Protein AF-A0A963G6D3-F1 (afdb_monomer_lite)

Structure (mmCIF, N/CA/C/O backbone):
data_AF-A0A963G6D3-F1
#
_entry.id   AF-A0A963G6D3-F1
#
loop_
_atom_site.group_PDB
_atom_site.id
_atom_site.type_symbol
_atom_site.label_atom_id
_atom_site.label_alt_id
_atom_site.label_comp_id
_atom_site.label_asym_id
_atom_site.label_entity_id
_atom_site.label_seq_id
_atom_site.pdbx_PDB_ins_code
_atom_site.Cartn_x
_atom_site.Cartn_y
_atom_site.Cartn_z
_atom_site.occupancy
_atom_site.B_iso_or_equiv
_atom_site.auth_seq_id
_atom_site.auth_comp_id
_atom_site.auth_asym_id
_atom_site.auth_atom_id
_atom_site.pdbx_PDB_model_num
ATOM 1 N N . MET A 1 1 ? 55.670 -31.706 42.161 1.00 40.44 1 MET A N 1
ATOM 2 C CA . MET A 1 1 ? 54.826 -30.494 42.068 1.00 40.44 1 MET A CA 1
ATOM 3 C C . MET A 1 1 ? 54.095 -30.536 40.731 1.00 40.44 1 MET A C 1
ATOM 5 O O . MET A 1 1 ? 54.670 -30.163 39.720 1.00 40.44 1 MET A O 1
ATOM 9 N N . ILE A 1 2 ? 52.885 -31.098 40.706 1.00 39.12 2 ILE A N 1
ATOM 10 C CA . ILE A 1 2 ? 52.063 -31.234 39.493 1.00 39.12 2 ILE A CA 1
ATOM 11 C C . ILE A 1 2 ? 51.163 -29.994 39.426 1.00 39.12 2 ILE A C 1
ATOM 13 O O . ILE A 1 2 ? 50.371 -29.766 40.335 1.00 39.12 2 ILE A O 1
ATOM 17 N N . LYS A 1 3 ? 51.352 -29.154 38.402 1.00 42.28 3 LYS A N 1
ATOM 18 C CA . LYS A 1 3 ? 50.518 -27.973 38.136 1.00 42.28 3 LYS A CA 1
ATOM 19 C C . LYS A 1 3 ? 49.231 -28.430 37.447 1.00 42.28 3 LYS A C 1
ATOM 21 O O . LYS A 1 3 ? 49.268 -28.864 36.301 1.00 42.28 3 LYS A O 1
ATOM 26 N N . THR A 1 4 ? 48.113 -28.334 38.156 1.00 44.34 4 THR A N 1
ATOM 27 C CA . THR A 1 4 ? 46.766 -28.589 37.637 1.00 44.34 4 THR A CA 1
ATOM 28 C C . THR A 1 4 ? 46.384 -27.484 36.650 1.00 44.34 4 THR A C 1
ATOM 30 O O . THR A 1 4 ? 46.230 -26.328 37.035 1.00 44.34 4 THR A O 1
ATOM 33 N N . LEU A 1 5 ? 46.268 -27.836 35.369 1.00 50.31 5 LEU A N 1
ATOM 34 C CA . LEU A 1 5 ? 45.779 -26.964 34.303 1.00 50.31 5 LEU A CA 1
ATOM 35 C C . LEU A 1 5 ? 44.240 -27.021 34.310 1.00 50.31 5 LEU A C 1
ATOM 37 O O . LEU A 1 5 ? 43.662 -28.049 33.962 1.00 50.31 5 LEU A O 1
ATOM 41 N N . LEU A 1 6 ? 43.574 -25.947 34.749 1.00 47.91 6 LEU A N 1
ATOM 42 C CA . LEU A 1 6 ? 42.118 -25.812 34.643 1.00 47.91 6 LEU A CA 1
ATOM 43 C C . LEU A 1 6 ? 41.753 -25.504 33.183 1.00 47.91 6 LEU A C 1
ATOM 45 O O . LEU A 1 6 ? 41.975 -24.396 32.698 1.00 47.91 6 LEU A O 1
ATOM 49 N N . LEU A 1 7 ? 41.205 -26.496 32.482 1.00 45.34 7 LEU A N 1
ATOM 50 C CA . LEU A 1 7 ? 40.628 -26.340 31.151 1.00 45.34 7 LEU A CA 1
ATOM 51 C C . LEU A 1 7 ? 39.209 -25.762 31.306 1.00 45.34 7 LEU A C 1
ATOM 53 O O . LEU A 1 7 ? 38.284 -26.473 31.696 1.00 45.34 7 LEU A O 1
ATOM 57 N N . ILE A 1 8 ? 39.037 -24.465 31.045 1.00 54.75 8 ILE A N 1
ATOM 58 C CA . ILE A 1 8 ? 37.714 -23.827 30.983 1.00 54.75 8 ILE A CA 1
ATOM 59 C C . ILE A 1 8 ? 37.073 -24.239 29.654 1.00 54.75 8 ILE A C 1
ATOM 61 O O . ILE A 1 8 ? 37.426 -23.733 28.591 1.00 54.75 8 ILE A O 1
ATOM 65 N N . VAL A 1 9 ? 36.147 -25.194 29.719 1.00 55.78 9 VAL A N 1
ATOM 66 C CA . VAL A 1 9 ? 35.286 -25.577 28.596 1.00 55.78 9 VAL A CA 1
ATOM 67 C C . VAL A 1 9 ? 34.237 -24.477 28.423 1.00 55.78 9 VAL A C 1
ATOM 69 O O . VAL A 1 9 ? 33.295 -24.382 29.208 1.00 55.78 9 VAL A O 1
ATOM 72 N N . PHE A 1 10 ? 34.408 -23.622 27.413 1.00 53.59 10 PHE A N 1
ATOM 73 C CA . PHE A 1 10 ? 33.351 -22.724 26.947 1.00 53.59 10 PHE A CA 1
ATOM 74 C C . PHE A 1 10 ? 32.242 -23.579 26.324 1.00 53.59 10 PHE A C 1
ATOM 76 O O . PHE A 1 10 ? 32.385 -24.097 25.218 1.00 53.59 10 PHE A O 1
ATOM 83 N N . LEU A 1 11 ? 31.151 -23.765 27.065 1.00 51.56 11 LEU A N 1
ATOM 84 C CA . LEU A 1 11 ? 29.940 -24.419 26.587 1.00 51.56 11 LEU A CA 1
ATOM 85 C C . LEU A 1 11 ? 29.266 -23.479 25.573 1.00 51.56 11 LEU A C 1
ATOM 87 O O . LEU A 1 11 ? 28.550 -22.553 25.951 1.00 51.56 11 LEU A O 1
ATOM 91 N N . THR A 1 12 ? 29.536 -23.668 24.282 1.00 51.94 12 THR A N 1
ATOM 92 C CA . THR A 1 12 ? 28.833 -22.963 23.207 1.00 51.94 12 THR A CA 1
ATOM 93 C C . THR A 1 12 ? 27.401 -23.484 23.147 1.00 51.94 12 THR A C 1
ATOM 95 O O . THR A 1 12 ? 27.129 -24.523 22.550 1.00 51.94 12 THR A O 1
ATOM 98 N N . LEU A 1 13 ? 26.475 -22.782 23.807 1.00 48.16 13 LEU A N 1
ATOM 99 C CA . LEU A 1 13 ? 25.044 -23.025 23.641 1.00 48.16 13 LEU A CA 1
ATOM 100 C C . LEU A 1 13 ? 24.697 -22.808 22.158 1.00 48.16 13 LEU A C 1
ATOM 102 O O . LEU A 1 13 ? 24.919 -21.703 21.651 1.00 48.16 13 LEU A O 1
ATOM 106 N N . PRO A 1 14 ? 24.189 -23.828 21.444 1.00 47.09 14 PRO A N 1
ATOM 107 C CA . PRO A 1 14 ? 23.765 -23.654 20.066 1.00 47.09 14 PRO A CA 1
ATOM 108 C C . PRO A 1 14 ? 22.634 -22.625 20.049 1.00 47.09 14 PRO A C 1
ATOM 110 O O . PRO A 1 14 ? 21.581 -22.843 20.645 1.00 47.09 14 PRO A O 1
ATOM 113 N N . HIS A 1 15 ? 22.859 -21.485 19.393 1.00 46.53 15 HIS A N 1
ATOM 114 C CA . HIS A 1 15 ? 21.773 -20.581 19.037 1.00 46.53 15 HIS A CA 1
ATOM 115 C C . HIS A 1 15 ? 20.892 -21.320 18.035 1.00 46.53 15 HIS A C 1
ATOM 117 O O . HIS A 1 15 ? 21.207 -21.411 16.850 1.00 46.53 15 HIS A O 1
ATOM 123 N N . THR A 1 16 ? 19.804 -21.906 18.523 1.00 48.94 16 THR A N 1
ATOM 124 C CA . THR A 1 16 ? 18.723 -22.385 17.674 1.00 48.94 16 THR A CA 1
ATOM 125 C C . THR A 1 16 ? 18.099 -21.163 17.011 1.00 48.94 16 THR A C 1
ATOM 127 O O . THR A 1 16 ? 17.250 -20.504 17.607 1.00 48.94 16 THR A O 1
ATOM 130 N N . SER A 1 17 ? 18.548 -20.828 15.799 1.00 54.16 17 SER A N 1
ATOM 131 C CA . SER A 1 17 ? 17.769 -19.975 14.903 1.00 54.16 17 SER A CA 1
ATOM 132 C C . SER A 1 17 ? 16.434 -20.688 14.702 1.00 54.16 17 SER A C 1
ATOM 134 O O . SER A 1 17 ? 16.394 -21.807 14.182 1.00 54.16 17 SER A O 1
ATOM 136 N N . MET A 1 18 ? 15.358 -20.118 15.249 1.00 68.56 18 MET A N 1
ATOM 137 C CA . MET A 1 18 ? 14.027 -20.661 15.019 1.00 68.56 18 MET A CA 1
ATOM 138 C C . MET A 1 18 ? 13.676 -20.385 13.558 1.00 68.56 18 MET A C 1
ATOM 140 O O . MET A 1 18 ? 13.806 -19.259 13.087 1.00 68.56 18 MET A O 1
ATOM 144 N N . ALA A 1 19 ? 13.280 -21.428 12.830 1.00 83.12 19 ALA A N 1
ATOM 145 C CA . ALA A 1 19 ? 12.793 -21.270 11.466 1.00 83.12 19 ALA A CA 1
ATOM 146 C C . ALA A 1 19 ? 11.568 -20.340 11.448 1.00 83.12 19 ALA A C 1
ATOM 148 O O . ALA A 1 19 ? 10.771 -20.369 12.387 1.00 83.12 19 ALA A O 1
ATOM 149 N N . ALA A 1 20 ? 11.425 -19.548 10.383 1.00 88.50 20 ALA A N 1
ATOM 150 C CA . ALA A 1 20 ? 10.313 -18.617 10.231 1.00 88.50 20 ALA A CA 1
ATOM 151 C C . ALA A 1 20 ? 8.951 -19.340 10.256 1.00 88.50 20 ALA A C 1
ATOM 153 O O . ALA A 1 20 ? 8.747 -20.341 9.558 1.00 88.50 20 ALA A O 1
ATOM 154 N N . ASP A 1 21 ? 8.011 -18.820 11.042 1.00 93.00 21 ASP A N 1
ATOM 155 C CA . ASP A 1 21 ? 6.629 -19.287 11.132 1.00 93.00 21 ASP A CA 1
ATOM 156 C C . ASP A 1 21 ? 5.752 -18.501 10.151 1.00 93.00 21 ASP A C 1
ATOM 158 O O . ASP A 1 21 ? 5.274 -17.401 10.431 1.00 93.00 21 ASP A O 1
ATOM 162 N N . LEU A 1 22 ? 5.503 -19.095 8.982 1.00 92.19 22 LEU A N 1
ATOM 163 C CA . LEU A 1 22 ? 4.686 -18.468 7.943 1.00 92.19 22 LEU A CA 1
ATOM 164 C C . LEU A 1 22 ? 3.260 -18.150 8.425 1.00 92.19 22 LEU A C 1
ATOM 166 O O . LEU A 1 22 ? 2.686 -17.165 7.966 1.00 92.19 22 LEU A O 1
ATOM 170 N N . ALA A 1 23 ? 2.676 -18.945 9.331 1.00 88.81 23 ALA A N 1
ATOM 171 C CA . ALA A 1 23 ? 1.324 -18.695 9.836 1.00 88.81 23 ALA A CA 1
ATOM 172 C C . ALA A 1 23 ? 1.298 -17.471 10.764 1.00 88.81 23 ALA A C 1
ATOM 174 O O . ALA A 1 23 ? 0.363 -16.665 10.716 1.00 88.81 23 ALA A O 1
ATOM 175 N N . ASN A 1 24 ? 2.345 -17.293 11.578 1.00 89.81 24 ASN A N 1
ATOM 176 C CA . ASN A 1 24 ? 2.533 -16.052 12.324 1.00 89.81 24 ASN A CA 1
ATOM 177 C C . ASN A 1 24 ? 2.773 -14.869 11.373 1.00 89.81 24 ASN A C 1
ATOM 179 O O . ASN A 1 24 ? 2.164 -13.813 11.545 1.00 89.81 24 ASN A O 1
ATOM 183 N N . GLY A 1 25 ? 3.571 -15.065 10.322 1.00 92.31 25 GLY A N 1
ATOM 184 C CA . GLY A 1 25 ? 3.804 -14.066 9.282 1.00 92.31 25 GLY A CA 1
ATOM 185 C C . GLY A 1 25 ? 2.524 -13.616 8.573 1.00 92.31 25 GLY A C 1
ATOM 186 O O . GLY A 1 25 ? 2.292 -12.417 8.425 1.00 92.31 25 GLY A O 1
ATOM 187 N N . GLU A 1 26 ? 1.638 -14.549 8.216 1.00 90.75 26 GLU A N 1
ATOM 188 C CA . GLU A 1 26 ? 0.314 -14.248 7.655 1.00 90.75 26 GLU A CA 1
ATOM 189 C C . GLU A 1 26 ? -0.525 -13.414 8.626 1.00 90.75 26 GLU A C 1
ATOM 191 O O . GLU A 1 26 ? -1.149 -12.423 8.235 1.00 90.75 26 GLU A O 1
ATOM 196 N N . ARG A 1 27 ? -0.525 -13.790 9.911 1.00 88.00 27 ARG A N 1
ATOM 197 C CA . ARG A 1 27 ? -1.234 -13.055 10.962 1.00 88.00 27 ARG A CA 1
ATOM 198 C C . ARG A 1 27 ? -0.711 -11.624 11.089 1.00 88.00 27 ARG A C 1
ATOM 200 O O . ARG A 1 27 ? -1.526 -10.711 11.184 1.00 88.00 27 ARG A O 1
ATOM 207 N N . ILE A 1 28 ? 0.606 -11.424 11.081 1.00 89.88 28 ILE A N 1
ATOM 208 C CA . ILE A 1 28 ? 1.234 -10.095 11.162 1.00 89.88 28 ILE A CA 1
ATOM 209 C C . ILE A 1 28 ? 0.926 -9.274 9.909 1.00 89.88 28 ILE A C 1
ATOM 211 O O . ILE A 1 28 ? 0.578 -8.098 10.022 1.00 89.88 28 ILE A O 1
ATOM 215 N N . ASN A 1 29 ? 0.964 -9.892 8.724 1.00 88.69 29 ASN A N 1
ATOM 216 C CA . ASN A 1 29 ? 0.666 -9.222 7.460 1.00 88.69 29 ASN A CA 1
ATOM 217 C C . ASN A 1 29 ? -0.734 -8.584 7.435 1.00 88.69 29 ASN A C 1
ATOM 219 O O . ASN A 1 29 ? -0.948 -7.614 6.711 1.00 88.69 29 ASN A O 1
ATOM 223 N N . LYS A 1 30 ? -1.684 -9.050 8.256 1.00 82.50 30 LYS A N 1
ATOM 224 C CA . LYS A 1 30 ? -2.998 -8.396 8.399 1.00 82.50 30 LYS A CA 1
ATOM 225 C C . LYS A 1 30 ? -2.890 -6.924 8.817 1.00 82.50 30 LYS A C 1
ATOM 227 O O . LYS A 1 30 ? -3.712 -6.127 8.379 1.00 82.50 30 LYS A O 1
ATOM 232 N N . ASN A 1 31 ? -1.865 -6.548 9.583 1.00 82.75 31 ASN A N 1
ATOM 233 C CA . ASN A 1 31 ? -1.602 -5.149 9.940 1.00 82.75 31 ASN A CA 1
ATOM 234 C C . ASN A 1 31 ? -1.071 -4.347 8.740 1.00 82.75 31 ASN A C 1
ATOM 236 O O . ASN A 1 31 ? -1.381 -3.171 8.576 1.00 82.75 31 ASN A O 1
ATOM 240 N N . CYS A 1 32 ? -0.295 -4.993 7.870 1.00 86.69 32 CYS A N 1
ATOM 241 C CA . CYS A 1 32 ? 0.261 -4.401 6.653 1.00 86.69 32 CYS A CA 1
ATOM 242 C C . CYS A 1 32 ? -0.798 -4.260 5.546 1.00 86.69 32 CYS A C 1
ATOM 244 O O . CYS A 1 32 ? -0.713 -3.367 4.696 1.00 86.69 32 CYS A O 1
ATOM 246 N N . ALA A 1 33 ? -1.807 -5.134 5.568 1.00 82.88 33 ALA A N 1
ATOM 247 C CA . ALA A 1 33 ? -2.813 -5.272 4.525 1.00 82.88 33 ALA A CA 1
ATOM 248 C C . ALA A 1 33 ? -3.690 -4.032 4.325 1.00 82.88 33 ALA A C 1
ATOM 250 O O . ALA A 1 33 ? -4.199 -3.840 3.222 1.00 82.88 33 ALA A O 1
ATOM 251 N N . LEU A 1 34 ? -3.823 -3.176 5.345 1.00 77.69 34 LEU A N 1
ATOM 252 C CA . LEU A 1 34 ? -4.566 -1.915 5.252 1.00 77.69 34 LEU A CA 1
ATOM 253 C C . LEU A 1 34 ? -4.050 -1.020 4.113 1.00 77.69 34 LEU A C 1
ATOM 255 O O . LEU A 1 34 ? -4.836 -0.387 3.413 1.00 77.69 34 LEU A O 1
ATOM 259 N N . CYS A 1 35 ? -2.731 -0.991 3.914 1.00 81.62 35 CYS A N 1
ATOM 260 C CA . CYS A 1 35 ? -2.101 -0.185 2.868 1.00 81.62 35 CYS A CA 1
ATOM 261 C C . CYS A 1 35 ? -1.632 -1.047 1.692 1.00 81.62 35 CYS A C 1
ATOM 263 O O . CYS A 1 35 ? -1.806 -0.670 0.537 1.00 81.62 35 CYS A O 1
ATOM 265 N N . HIS A 1 36 ? -1.064 -2.225 1.965 1.00 90.31 36 HIS A N 1
ATOM 266 C CA . HIS A 1 36 ? -0.432 -3.062 0.940 1.00 90.31 36 HIS A CA 1
ATOM 267 C C . HIS A 1 36 ? -1.361 -4.132 0.344 1.00 90.31 36 HIS A C 1
ATOM 269 O O . HIS A 1 36 ? -0.926 -4.905 -0.506 1.00 90.31 36 HIS A O 1
ATOM 275 N N . GLY A 1 37 ? -2.631 -4.187 0.751 1.00 82.75 37 GLY A N 1
ATOM 276 C CA . GLY A 1 37 ? -3.589 -5.205 0.319 1.00 82.75 37 GLY A CA 1
ATOM 277 C C . GLY A 1 37 ? -3.439 -6.534 1.068 1.00 82.75 37 GLY A C 1
ATOM 278 O O . GLY A 1 37 ? -2.404 -6.824 1.668 1.00 82.75 37 GLY A O 1
ATOM 279 N N . SER A 1 38 ? -4.484 -7.367 1.035 1.00 83.81 38 SER A N 1
ATOM 280 C CA . SER A 1 38 ? -4.597 -8.604 1.836 1.00 83.81 38 SER A CA 1
ATOM 281 C C . SER A 1 38 ? -3.420 -9.573 1.705 1.00 83.81 38 SER A C 1
ATOM 283 O O . SER A 1 38 ? -3.103 -10.292 2.651 1.00 83.81 38 SER A O 1
ATOM 285 N N . TYR A 1 39 ? -2.763 -9.578 0.551 1.00 88.19 39 TYR A N 1
ATOM 286 C CA . TYR A 1 39 ? -1.622 -10.426 0.230 1.00 88.19 39 TYR A CA 1
ATOM 287 C C . TYR A 1 39 ? -0.368 -9.603 -0.065 1.00 88.19 39 TYR A C 1
ATOM 289 O O . TYR A 1 39 ? 0.556 -10.124 -0.666 1.00 88.19 39 TYR A O 1
ATOM 297 N N . GLY A 1 40 ? -0.320 -8.318 0.293 1.00 91.75 40 GLY A N 1
ATOM 298 C CA . GLY A 1 40 ? 0.812 -7.463 -0.053 1.00 91.75 40 GLY A CA 1
ATOM 299 C C . GLY A 1 40 ? 0.901 -7.151 -1.552 1.00 91.75 40 GLY A C 1
ATOM 300 O O . GLY A 1 40 ? 1.989 -6.885 -2.051 1.00 91.75 40 GLY A O 1
ATOM 301 N N . GLN A 1 41 ? -0.205 -7.208 -2.298 1.00 91.12 41 GLN A N 1
ATOM 302 C CA . GLN A 1 41 ? -0.232 -6.939 -3.741 1.00 91.12 41 GLN A CA 1
ATOM 303 C C . GLN A 1 41 ? 0.008 -5.465 -4.121 1.00 91.12 41 GLN A C 1
ATOM 305 O O . GLN A 1 41 ? 0.280 -5.161 -5.287 1.00 91.12 41 GLN A O 1
ATOM 310 N N . GLY A 1 42 ? -0.053 -4.560 -3.145 1.00 87.12 42 GLY A N 1
ATOM 311 C CA . GLY A 1 42 ? -0.018 -3.118 -3.347 1.00 87.12 42 GLY A CA 1
ATOM 312 C C . GLY A 1 42 ? -1.301 -2.590 -3.989 1.00 87.12 42 GLY A C 1
ATOM 313 O O . GLY A 1 42 ? -2.220 -3.344 -4.313 1.00 87.12 42 GLY A O 1
ATOM 314 N N . ALA A 1 43 ? -1.355 -1.278 -4.181 1.00 69.81 43 ALA A N 1
ATOM 315 C CA . ALA A 1 43 ? -2.454 -0.627 -4.881 1.00 69.81 43 ALA A CA 1
ATOM 316 C C . ALA A 1 43 ? -1.930 0.574 -5.667 1.00 69.81 43 ALA A C 1
ATOM 318 O O . ALA A 1 43 ? -1.340 1.501 -5.099 1.00 69.81 43 ALA A O 1
ATOM 319 N N . SER A 1 44 ? -2.184 0.571 -6.971 1.00 53.50 44 SER A N 1
ATOM 320 C CA . SER A 1 44 ? -1.864 1.687 -7.853 1.00 53.50 44 SER A CA 1
ATOM 321 C C . SER A 1 44 ? -2.710 2.911 -7.480 1.00 53.50 44 SER A C 1
ATOM 323 O O . SER A 1 44 ? -3.874 2.788 -7.090 1.00 53.50 44 SER A O 1
ATOM 325 N N . GLY A 1 45 ? -2.105 4.099 -7.510 1.00 53.00 45 GLY A N 1
ATOM 326 C CA . GLY A 1 45 ? -2.726 5.353 -7.057 1.00 53.00 45 GLY A CA 1
ATOM 327 C C . GLY A 1 45 ? -2.627 5.647 -5.550 1.00 53.00 45 GLY A C 1
ATOM 328 O O . GLY A 1 45 ? -2.773 6.801 -5.161 1.00 53.00 45 GLY A O 1
ATOM 329 N N . ARG A 1 46 ? -2.305 4.662 -4.693 1.00 54.44 46 ARG A N 1
ATOM 330 C CA . ARG A 1 46 ? -2.048 4.877 -3.246 1.00 54.44 46 ARG A CA 1
ATOM 331 C C . ARG A 1 46 ? -0.561 4.904 -2.874 1.00 54.44 46 ARG A C 1
ATOM 333 O O . ARG A 1 46 ? -0.232 4.872 -1.689 1.00 54.44 46 ARG A O 1
ATOM 340 N N . LEU A 1 47 ? 0.335 4.878 -3.870 1.00 72.31 47 LEU A N 1
ATOM 341 C CA . LEU A 1 47 ? 1.796 4.757 -3.701 1.00 72.31 47 LEU A CA 1
ATOM 342 C C . LEU A 1 47 ? 2.207 3.616 -2.746 1.00 72.31 47 LEU A C 1
ATOM 344 O O . LEU A 1 47 ? 3.277 3.652 -2.140 1.00 72.31 47 LEU A O 1
ATOM 348 N N . SER A 1 48 ? 1.341 2.609 -2.594 1.00 87.25 48 SER A N 1
ATOM 349 C CA . SER A 1 48 ? 1.536 1.489 -1.683 1.00 87.25 48 SER A CA 1
ATOM 350 C C . SER A 1 48 ? 2.182 0.349 -2.463 1.00 87.25 48 SER A C 1
ATOM 352 O O . SER A 1 48 ? 1.518 -0.243 -3.321 1.00 87.25 48 SER A O 1
ATOM 354 N N . PRO A 1 49 ? 3.471 0.052 -2.220 1.00 92.62 49 PRO A N 1
ATOM 355 C CA . PRO A 1 49 ? 4.200 -0.906 -3.031 1.00 92.62 49 PRO A CA 1
ATOM 356 C C . PRO A 1 49 ? 3.667 -2.323 -2.860 1.00 92.62 49 PRO A C 1
ATOM 358 O O . PRO A 1 49 ? 3.187 -2.698 -1.784 1.00 92.62 49 PRO A O 1
ATOM 361 N N . ARG A 1 50 ? 3.847 -3.131 -3.906 1.00 93.69 50 ARG A N 1
ATOM 362 C CA . ARG A 1 50 ? 3.785 -4.587 -3.809 1.00 93.69 50 ARG A CA 1
ATOM 363 C C . ARG A 1 50 ? 4.897 -5.070 -2.881 1.00 93.69 50 ARG A C 1
ATOM 365 O O . ARG A 1 50 ? 6.059 -4.737 -3.100 1.00 93.69 50 ARG A O 1
ATOM 372 N N . LEU A 1 51 ? 4.523 -5.842 -1.868 1.00 96.25 51 LEU A N 1
ATOM 373 C CA . LEU A 1 51 ? 5.418 -6.545 -0.950 1.00 96.25 51 LEU A CA 1
ATOM 374 C C . LEU A 1 51 ? 5.483 -8.047 -1.248 1.00 96.25 51 LEU A C 1
ATOM 376 O O . LEU A 1 51 ? 6.510 -8.675 -1.003 1.00 96.25 51 LEU A O 1
ATOM 380 N N . ALA A 1 52 ? 4.394 -8.623 -1.762 1.00 95.56 52 ALA A N 1
ATOM 381 C CA . ALA A 1 52 ? 4.340 -10.041 -2.085 1.00 95.56 52 ALA A CA 1
ATOM 382 C C . ALA A 1 52 ? 5.364 -10.419 -3.153 1.00 95.56 52 ALA A C 1
ATOM 384 O O . ALA A 1 52 ? 5.478 -9.754 -4.185 1.00 95.56 52 ALA A O 1
ATOM 385 N N . GLY A 1 53 ? 6.083 -11.507 -2.896 1.00 94.19 53 GLY A N 1
ATOM 386 C CA . GLY A 1 53 ? 7.117 -12.029 -3.780 1.00 94.19 53 GLY A CA 1
ATOM 387 C C . GLY A 1 53 ? 8.429 -11.246 -3.740 1.00 94.19 53 GLY A C 1
ATOM 388 O O . GLY A 1 53 ? 9.382 -11.657 -4.400 1.00 94.19 53 GLY A O 1
ATOM 389 N N . LEU A 1 54 ? 8.527 -10.157 -2.963 1.00 96.06 54 LEU A N 1
ATOM 390 C CA . LEU A 1 54 ? 9.818 -9.509 -2.750 1.00 96.06 54 LEU A CA 1
ATOM 391 C C . LEU A 1 54 ? 10.750 -10.443 -1.962 1.00 96.06 54 LEU A C 1
ATOM 393 O O . LEU A 1 54 ? 10.299 -11.139 -1.047 1.00 96.06 54 LEU A O 1
ATOM 397 N N . PRO A 1 55 ? 12.054 -10.458 -2.275 1.00 95.25 55 PRO A N 1
ATOM 398 C CA . PRO A 1 55 ? 13.019 -11.252 -1.535 1.00 95.25 55 PRO A CA 1
ATOM 399 C C . PRO A 1 55 ? 13.059 -10.869 -0.057 1.00 95.25 55 PRO A C 1
ATOM 401 O O . PRO A 1 55 ? 13.045 -9.685 0.294 1.00 95.25 55 PRO A O 1
ATOM 404 N N . GLU A 1 56 ? 13.182 -11.870 0.812 1.00 95.00 56 GLU A N 1
ATOM 405 C CA . GLU A 1 56 ? 13.225 -11.643 2.256 1.00 95.00 56 GLU A CA 1
ATOM 406 C C . GLU A 1 56 ? 14.348 -10.685 2.680 1.00 95.00 56 GLU A C 1
ATOM 408 O O . GLU A 1 56 ? 14.128 -9.849 3.554 1.00 95.00 56 GLU A O 1
ATOM 413 N N . TYR A 1 57 ? 15.532 -10.761 2.049 1.00 93.38 57 TYR A N 1
ATOM 414 C CA . TYR A 1 57 ? 16.656 -9.867 2.364 1.00 93.38 57 TYR A CA 1
ATOM 415 C C . TYR A 1 57 ? 16.259 -8.395 2.192 1.00 93.38 57 TYR A C 1
ATOM 417 O O . TYR A 1 57 ? 16.545 -7.564 3.054 1.00 93.38 57 TYR A O 1
ATOM 425 N N . TYR A 1 58 ? 15.532 -8.081 1.117 1.00 95.75 58 TYR A N 1
ATOM 426 C CA . TYR A 1 58 ? 15.120 -6.720 0.809 1.00 95.75 58 TYR A CA 1
ATOM 427 C C . TYR A 1 58 ? 14.008 -6.239 1.741 1.00 95.75 58 TYR A C 1
ATOM 429 O O . TYR A 1 58 ? 14.019 -5.083 2.173 1.00 95.75 58 TYR A O 1
ATOM 437 N N . LEU A 1 59 ? 13.059 -7.118 2.076 1.00 96.75 59 LEU A N 1
ATOM 438 C CA . LEU A 1 59 ? 12.000 -6.805 3.032 1.00 96.75 59 LEU A CA 1
ATOM 439 C C . LEU A 1 59 ? 12.580 -6.545 4.430 1.00 96.75 59 LEU A C 1
ATOM 441 O O . LEU A 1 59 ? 12.259 -5.521 5.035 1.00 96.75 59 LEU A O 1
ATOM 445 N N . ARG A 1 60 ? 13.489 -7.407 4.909 1.00 95.88 60 ARG A N 1
ATOM 446 C CA . ARG A 1 60 ? 14.186 -7.233 6.194 1.00 95.88 60 ARG A CA 1
ATOM 447 C C . ARG A 1 60 ? 14.999 -5.944 6.222 1.00 95.88 60 ARG A C 1
ATOM 449 O O . ARG A 1 60 ? 14.846 -5.162 7.158 1.00 95.88 60 ARG A O 1
ATOM 456 N N . LYS A 1 61 ? 15.797 -5.681 5.178 1.00 94.62 61 LYS A N 1
ATOM 457 C CA . LYS A 1 61 ? 16.555 -4.426 5.049 1.00 94.62 61 LYS A CA 1
ATOM 458 C C . LYS A 1 61 ? 15.626 -3.216 5.070 1.00 94.62 61 LYS A C 1
ATOM 460 O O . LYS A 1 61 ? 15.846 -2.295 5.843 1.00 94.62 61 LYS A O 1
ATOM 465 N N . SER A 1 62 ? 14.547 -3.237 4.287 1.00 95.31 62 SER A N 1
ATOM 466 C CA . SER A 1 62 ? 13.587 -2.128 4.234 1.00 95.31 62 SER A CA 1
ATOM 467 C C . SER A 1 62 ? 12.957 -1.844 5.597 1.00 95.31 62 SER A C 1
ATOM 469 O O . SER A 1 62 ? 12.845 -0.682 5.977 1.00 95.31 62 SER A O 1
ATOM 471 N N . ILE A 1 63 ? 12.563 -2.883 6.338 1.00 96.00 63 ILE A N 1
ATOM 472 C CA . ILE A 1 63 ? 12.021 -2.745 7.696 1.00 96.00 63 ILE A CA 1
ATOM 473 C C . ILE A 1 63 ? 13.071 -2.143 8.640 1.00 96.00 63 ILE A C 1
ATOM 475 O O . ILE A 1 63 ? 12.759 -1.198 9.364 1.00 96.00 63 ILE A O 1
ATOM 479 N N . ALA A 1 64 ? 14.314 -2.627 8.599 1.00 95.19 64 ALA A N 1
ATOM 480 C CA . ALA A 1 64 ? 15.407 -2.085 9.407 1.00 95.19 64 ALA A CA 1
ATOM 481 C C . ALA A 1 64 ? 15.714 -0.614 9.067 1.00 95.19 64 ALA A C 1
ATOM 483 O O . ALA A 1 64 ? 15.902 0.209 9.966 1.00 95.19 64 ALA A O 1
ATOM 484 N N . ASP A 1 65 ? 15.696 -0.255 7.783 1.00 95.06 65 ASP A N 1
ATOM 485 C CA . ASP A 1 65 ? 15.897 1.119 7.319 1.00 95.06 65 ASP A CA 1
ATOM 486 C C . ASP A 1 65 ? 14.766 2.038 7.812 1.00 95.06 65 ASP A C 1
ATOM 488 O O . ASP A 1 65 ? 15.012 3.178 8.201 1.00 95.06 65 ASP A O 1
ATOM 492 N N . TYR A 1 66 ? 13.526 1.544 7.860 1.00 94.88 66 TYR A N 1
ATOM 493 C CA . TYR A 1 66 ? 12.398 2.281 8.429 1.00 94.88 66 TYR A CA 1
ATOM 494 C C . TYR A 1 66 ? 12.514 2.464 9.948 1.00 94.88 66 TYR A C 1
ATOM 496 O O . TYR A 1 66 ? 12.325 3.575 10.445 1.00 94.88 66 TYR A O 1
ATOM 504 N N . ILE A 1 67 ? 12.861 1.405 10.686 1.00 93.94 67 ILE A N 1
ATOM 505 C CA . ILE A 1 67 ? 13.018 1.443 12.150 1.00 93.94 67 ILE A CA 1
ATOM 506 C C . ILE A 1 67 ? 14.173 2.365 12.563 1.00 93.94 67 ILE A C 1
ATOM 508 O O . ILE A 1 67 ? 14.035 3.128 13.518 1.00 93.94 67 ILE A O 1
ATOM 512 N N . SER A 1 68 ? 15.296 2.320 11.842 1.00 93.44 68 SER A N 1
ATOM 513 C CA . SER A 1 68 ? 16.465 3.173 12.106 1.00 93.44 68 SER A CA 1
ATOM 514 C C . SER A 1 68 ? 16.272 4.629 11.675 1.00 93.44 68 SER A C 1
ATOM 516 O O . SER A 1 68 ? 17.046 5.494 12.077 1.00 93.44 68 SER A O 1
ATOM 518 N N . GLY A 1 69 ? 15.255 4.911 10.856 1.00 91.12 69 GLY A N 1
ATOM 519 C CA . GLY A 1 69 ? 15.020 6.230 10.275 1.00 91.12 69 GLY A CA 1
ATOM 520 C C . GLY A 1 69 ? 15.859 6.527 9.030 1.00 91.12 69 GLY A C 1
ATOM 521 O O . GLY A 1 69 ? 15.697 7.603 8.461 1.00 91.12 69 GLY A O 1
ATOM 522 N N . LYS A 1 70 ? 16.688 5.583 8.557 1.00 90.81 70 LYS A N 1
ATOM 523 C CA . LYS A 1 70 ? 17.400 5.688 7.270 1.00 90.81 70 LYS A CA 1
ATOM 524 C C . LYS A 1 70 ? 16.427 5.849 6.098 1.00 90.81 70 LYS A C 1
ATOM 526 O O . LYS A 1 70 ? 16.689 6.565 5.135 1.00 90.81 70 LYS A O 1
ATOM 531 N N . ARG A 1 71 ? 15.261 5.208 6.194 1.00 91.62 71 ARG A N 1
ATOM 532 C CA . ARG A 1 71 ? 14.145 5.376 5.267 1.00 91.62 71 ARG A CA 1
ATOM 533 C C . ARG A 1 71 ? 12.984 6.048 5.985 1.00 91.62 71 ARG A C 1
ATOM 535 O O . ARG A 1 71 ? 12.353 5.462 6.858 1.00 91.62 71 ARG A O 1
ATOM 542 N N . ILE A 1 72 ? 12.662 7.275 5.591 1.00 88.12 72 ILE A N 1
ATOM 543 C CA . ILE A 1 72 ? 11.667 8.087 6.298 1.00 8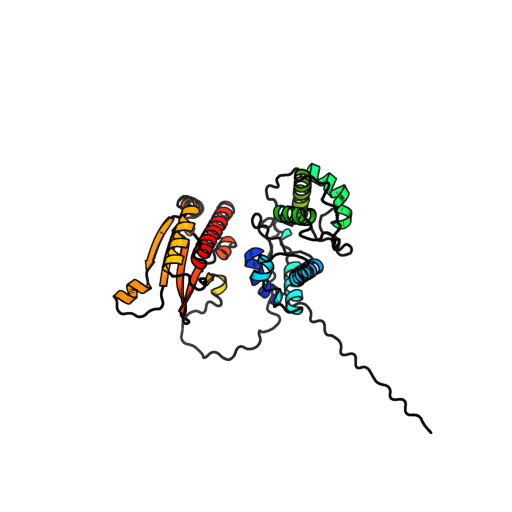8.12 72 ILE A CA 1
ATOM 544 C C . ILE A 1 72 ? 10.288 7.921 5.652 1.00 88.12 72 ILE A C 1
ATOM 546 O O . ILE A 1 72 ? 10.065 8.290 4.501 1.00 88.12 72 ILE A O 1
ATOM 550 N N . ASN A 1 73 ? 9.330 7.383 6.409 1.00 85.38 73 ASN A N 1
ATOM 551 C CA . ASN A 1 73 ? 7.903 7.470 6.091 1.00 85.38 73 ASN A CA 1
ATOM 552 C C . ASN A 1 73 ? 7.086 7.458 7.398 1.00 85.38 73 ASN A C 1
ATOM 554 O O . ASN A 1 73 ? 6.849 6.385 7.962 1.00 85.38 73 ASN A O 1
ATOM 558 N N . PRO A 1 74 ? 6.665 8.634 7.905 1.00 84.31 74 PRO A N 1
ATOM 559 C CA . PRO A 1 74 ? 5.963 8.734 9.182 1.00 84.31 74 PRO A CA 1
ATOM 560 C C . PRO A 1 74 ? 4.645 7.964 9.214 1.00 84.31 74 PRO A C 1
ATOM 562 O O . PRO A 1 74 ? 4.309 7.392 10.247 1.00 84.31 74 PRO A O 1
ATOM 565 N N . THR A 1 75 ? 3.908 7.933 8.099 1.00 81.31 75 THR A N 1
ATOM 566 C CA . THR A 1 75 ? 2.654 7.180 7.994 1.00 81.31 75 THR A CA 1
ATOM 567 C C . THR A 1 75 ? 2.924 5.694 8.167 1.00 81.31 75 THR A C 1
ATOM 569 O O . THR A 1 75 ? 2.358 5.087 9.067 1.00 81.31 75 THR A O 1
ATOM 572 N N . MET A 1 76 ? 3.865 5.140 7.396 1.00 86.25 76 MET A N 1
ATOM 573 C CA . MET A 1 76 ? 4.244 3.731 7.488 1.00 86.25 76 MET A CA 1
ATOM 574 C C . MET A 1 76 ? 4.682 3.377 8.915 1.00 86.25 76 MET A C 1
ATOM 576 O O . MET A 1 76 ? 4.151 2.436 9.499 1.00 86.25 76 MET A O 1
ATOM 580 N N . MET A 1 77 ? 5.568 4.165 9.532 1.00 87.31 77 MET A N 1
ATOM 581 C CA . MET A 1 77 ? 6.039 3.894 10.898 1.00 87.31 77 MET A CA 1
ATOM 582 C C . MET A 1 77 ? 4.928 3.948 11.953 1.00 87.31 77 MET A C 1
ATOM 584 O O . MET A 1 77 ? 4.938 3.148 12.886 1.00 87.31 77 MET A O 1
ATOM 588 N N . LYS A 1 78 ? 3.960 4.860 11.813 1.00 83.00 78 LYS A N 1
ATOM 589 C CA . LYS A 1 78 ? 2.854 5.005 12.771 1.00 83.00 78 LYS A CA 1
ATOM 590 C C . LYS A 1 78 ? 1.787 3.923 12.624 1.00 83.00 78 LYS A C 1
ATOM 592 O O . LYS A 1 78 ? 1.213 3.523 13.630 1.00 83.00 78 LYS A O 1
ATOM 597 N N . THR A 1 79 ? 1.501 3.466 11.404 1.00 77.38 79 THR A N 1
ATOM 598 C CA . THR A 1 79 ? 0.370 2.558 11.141 1.00 77.38 79 THR A CA 1
ATOM 599 C C . THR A 1 79 ? 0.756 1.081 11.102 1.00 77.38 79 THR A C 1
ATOM 601 O O . THR A 1 79 ? -0.112 0.232 11.264 1.00 77.38 79 THR A O 1
ATOM 604 N N . SER A 1 80 ? 2.032 0.751 10.878 1.00 80.88 80 SER A N 1
ATOM 605 C CA . SER A 1 80 ? 2.490 -0.640 10.709 1.00 80.88 80 SER A CA 1
ATOM 606 C C . SER A 1 80 ? 2.809 -1.378 12.012 1.00 80.88 80 SER A C 1
ATOM 608 O O . SER A 1 80 ? 2.781 -2.607 12.035 1.00 80.88 80 SER A O 1
ATOM 610 N N . GLY A 1 81 ? 3.150 -0.652 13.082 1.00 85.12 81 GLY A N 1
ATOM 611 C CA . GLY A 1 81 ? 3.630 -1.242 14.336 1.00 85.12 81 GLY A CA 1
ATOM 612 C C . GLY A 1 81 ? 5.051 -1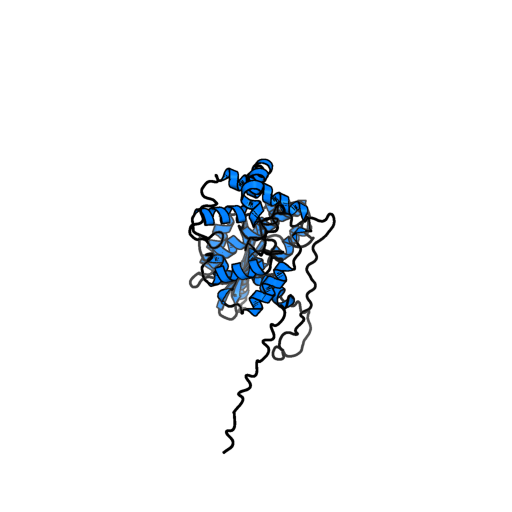.821 14.270 1.00 85.12 81 GLY A C 1
ATOM 613 O O . GLY A 1 81 ? 5.430 -2.592 15.149 1.00 85.12 81 GLY A O 1
ATOM 614 N N . LEU A 1 82 ? 5.849 -1.483 13.244 1.00 88.94 82 LEU A N 1
ATOM 615 C CA . LEU A 1 82 ? 7.202 -2.038 13.065 1.00 88.94 82 LEU A CA 1
ATOM 616 C C . LEU A 1 82 ? 8.135 -1.777 14.254 1.00 88.94 82 LEU A C 1
ATOM 618 O O . LEU A 1 82 ? 8.953 -2.629 14.583 1.00 88.94 82 LEU A O 1
ATOM 622 N N . ALA A 1 83 ? 8.009 -0.626 14.918 1.00 86.62 83 ALA A N 1
ATOM 623 C CA . ALA A 1 83 ? 8.861 -0.269 16.054 1.00 86.62 83 ALA A CA 1
ATOM 624 C C . ALA A 1 83 ? 8.664 -1.184 17.280 1.00 86.62 83 ALA A C 1
ATOM 626 O O . ALA 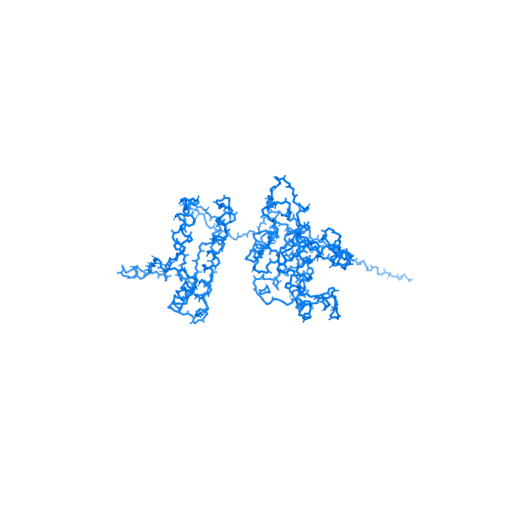A 1 83 ? 9.483 -1.166 18.195 1.00 86.62 83 ALA A O 1
ATOM 627 N N . GLN A 1 84 ? 7.573 -1.954 17.317 1.00 88.12 84 GLN A N 1
ATOM 628 C CA . GLN A 1 84 ? 7.211 -2.844 18.418 1.00 88.12 84 GLN A CA 1
ATOM 629 C C . GLN A 1 84 ? 7.390 -4.329 18.069 1.00 88.12 84 GLN A C 1
ATOM 631 O O . GLN A 1 84 ? 7.130 -5.181 18.918 1.00 88.12 84 GLN A O 1
ATOM 636 N N . MET A 1 85 ? 7.806 -4.656 16.841 1.00 90.94 85 MET A N 1
ATOM 637 C CA . MET A 1 85 ? 7.977 -6.041 16.400 1.00 90.94 85 MET A CA 1
ATOM 638 C C . MET A 1 85 ? 9.275 -6.644 16.937 1.00 90.94 85 MET A C 1
ATOM 640 O O . MET A 1 85 ? 10.314 -5.983 16.991 1.00 90.94 85 MET A O 1
ATOM 644 N N . SER A 1 86 ? 9.227 -7.923 17.308 1.00 93.88 86 SER A N 1
ATOM 645 C CA . SER A 1 86 ? 10.444 -8.686 17.585 1.00 93.88 86 SER A CA 1
ATOM 646 C C . SER A 1 86 ? 11.179 -9.032 16.284 1.00 93.88 86 SER A C 1
ATOM 648 O O . SER A 1 86 ? 10.591 -9.016 15.203 1.00 93.88 86 SER A O 1
ATOM 650 N N . GLN A 1 87 ? 12.458 -9.412 16.377 1.00 92.62 87 GLN A N 1
ATOM 651 C CA . GLN A 1 87 ? 13.193 -9.902 15.204 1.00 92.62 87 GLN A CA 1
ATOM 652 C C . GLN A 1 87 ? 12.512 -11.132 14.582 1.00 92.62 87 GLN A C 1
ATOM 654 O O . GLN A 1 87 ? 12.434 -11.228 13.364 1.00 92.62 87 GLN A O 1
ATOM 659 N N . GLN A 1 88 ? 11.947 -12.020 15.410 1.00 93.44 88 GLN A N 1
ATOM 660 C CA . GLN A 1 88 ? 11.213 -13.189 14.925 1.00 93.44 88 GLN A CA 1
ATOM 661 C C . GLN A 1 88 ? 9.943 -12.791 14.164 1.00 93.44 88 GLN A C 1
ATOM 663 O O . GLN A 1 88 ? 9.669 -13.362 13.118 1.00 93.44 88 GLN A O 1
ATOM 668 N N . ASP A 1 89 ? 9.193 -11.788 14.635 1.00 94.81 89 ASP A N 1
ATOM 669 C CA . ASP A 1 89 ? 8.007 -11.295 13.919 1.00 94.81 89 ASP A CA 1
ATOM 670 C C . ASP A 1 89 ? 8.376 -10.734 12.538 1.00 94.81 89 ASP A C 1
ATOM 672 O O . ASP A 1 89 ? 7.660 -10.960 11.560 1.00 94.81 89 ASP A O 1
ATOM 676 N N . ILE A 1 90 ? 9.511 -10.028 12.449 1.00 95.75 90 ILE A N 1
ATOM 677 C CA . ILE A 1 90 ? 10.058 -9.525 11.183 1.00 95.75 90 ILE A CA 1
ATOM 678 C C . ILE A 1 90 ? 10.445 -10.699 10.274 1.00 95.75 90 ILE A C 1
ATOM 680 O O . ILE A 1 90 ? 10.082 -10.717 9.096 1.00 95.75 90 ILE A O 1
ATOM 684 N N . ASP A 1 91 ? 11.149 -11.700 10.794 1.00 96.12 91 ASP A N 1
ATOM 685 C CA . ASP A 1 91 ? 11.553 -12.871 10.013 1.00 96.12 91 ASP A CA 1
ATOM 686 C C . ASP A 1 91 ? 10.327 -13.650 9.500 1.00 96.12 91 ASP A C 1
ATOM 688 O O . ASP A 1 91 ? 10.260 -13.991 8.318 1.00 96.12 91 ASP A O 1
ATOM 692 N N . ASP A 1 92 ? 9.306 -13.827 10.340 1.00 95.75 92 ASP A N 1
ATOM 693 C CA . ASP A 1 92 ? 8.059 -14.518 10.008 1.00 95.75 92 ASP A CA 1
ATOM 694 C C . ASP A 1 92 ? 7.263 -13.787 8.914 1.00 95.75 92 ASP A C 1
ATOM 696 O O . ASP A 1 92 ? 6.863 -14.397 7.916 1.00 95.75 92 ASP A O 1
ATOM 700 N N . VAL A 1 93 ? 7.034 -12.473 9.061 1.00 95.88 93 VAL A N 1
ATOM 701 C CA . VAL A 1 93 ? 6.248 -11.696 8.082 1.00 95.88 93 VAL A CA 1
ATOM 702 C C . VAL A 1 93 ? 6.977 -11.553 6.750 1.00 95.88 93 VAL A C 1
ATOM 704 O O . VAL A 1 93 ? 6.342 -11.610 5.694 1.00 95.88 93 VAL A O 1
ATOM 707 N N . THR A 1 94 ? 8.304 -11.407 6.772 1.00 97.25 94 THR A N 1
ATOM 708 C CA . THR A 1 94 ? 9.096 -11.303 5.540 1.00 97.25 94 THR A CA 1
ATOM 709 C C . THR A 1 94 ? 9.159 -12.631 4.795 1.00 97.25 94 THR A C 1
ATOM 711 O O . THR A 1 94 ? 8.960 -12.631 3.579 1.00 97.25 94 THR A O 1
ATOM 714 N N . ALA A 1 95 ? 9.314 -13.756 5.499 1.00 96.75 95 ALA A N 1
ATOM 715 C CA . ALA A 1 95 ? 9.219 -15.090 4.906 1.00 96.75 95 ALA A CA 1
ATOM 716 C C . ALA A 1 95 ? 7.826 -15.354 4.312 1.00 96.75 95 ALA A C 1
ATOM 718 O O . ALA A 1 95 ? 7.707 -15.823 3.176 1.00 96.75 95 ALA A O 1
ATOM 719 N N . TYR A 1 96 ? 6.759 -14.988 5.034 1.00 96.25 96 TYR A N 1
ATOM 720 C CA . TYR A 1 96 ? 5.391 -15.087 4.525 1.00 96.25 96 TYR A CA 1
ATOM 721 C C . TYR A 1 96 ? 5.212 -14.290 3.231 1.00 96.25 96 TYR A C 1
ATOM 723 O O . TYR A 1 96 ? 4.846 -14.877 2.215 1.00 96.25 96 TYR A O 1
ATOM 731 N N . LEU A 1 97 ? 5.522 -12.990 3.232 1.00 96.75 97 LEU A N 1
ATOM 732 C CA . LEU A 1 97 ? 5.379 -12.119 2.061 1.00 96.75 97 LEU A CA 1
ATOM 733 C C . LEU A 1 97 ? 6.209 -12.602 0.867 1.00 96.75 97 LEU A C 1
ATOM 735 O O . LEU A 1 97 ? 5.706 -12.624 -0.258 1.00 96.75 97 LEU A O 1
ATOM 739 N N . SER A 1 98 ? 7.447 -13.041 1.106 1.00 95.81 98 SER A N 1
ATOM 740 C CA . SER A 1 98 ? 8.331 -13.553 0.055 1.00 95.81 98 SER A CA 1
ATOM 741 C C . SER A 1 98 ? 7.798 -14.837 -0.587 1.00 95.81 98 SER A C 1
ATOM 743 O O . SER A 1 98 ? 7.967 -15.061 -1.786 1.00 95.81 98 SER A O 1
ATOM 745 N N . SER A 1 99 ? 7.067 -15.658 0.174 1.00 94.62 99 SER A N 1
ATOM 746 C CA . SER A 1 99 ? 6.474 -16.900 -0.335 1.00 94.62 99 SER A CA 1
ATOM 747 C C . SER A 1 99 ? 5.317 -16.690 -1.330 1.00 94.62 99 SER A C 1
ATOM 749 O O . SER A 1 99 ? 4.955 -17.618 -2.064 1.00 94.62 99 SER A O 1
ATOM 751 N N . LEU A 1 100 ? 4.723 -15.491 -1.382 1.00 94.12 100 LEU A N 1
ATOM 752 C CA . LEU A 1 100 ? 3.509 -15.216 -2.153 1.00 94.12 100 LEU A CA 1
ATOM 753 C C . LEU A 1 100 ? 3.808 -14.970 -3.640 1.00 94.12 100 LEU A C 1
ATOM 755 O O . LEU A 1 100 ? 4.240 -13.894 -4.045 1.00 94.12 100 LEU A O 1
ATOM 759 N N . LYS A 1 101 ? 3.491 -15.952 -4.490 1.00 90.94 101 LYS A N 1
ATOM 760 C CA . LYS A 1 101 ? 3.693 -15.893 -5.953 1.00 90.94 101 LYS A CA 1
ATOM 761 C C . LYS A 1 101 ? 2.514 -15.254 -6.696 1.00 90.94 101 LYS A C 1
ATOM 763 O O . LYS A 1 101 ? 1.955 -15.855 -7.610 1.00 90.94 101 LYS A O 1
ATOM 768 N N . ILE A 1 102 ? 2.113 -14.049 -6.294 1.00 89.62 102 ILE A N 1
ATOM 769 C CA . ILE A 1 102 ? 0.924 -13.383 -6.860 1.00 89.62 102 ILE A CA 1
ATOM 770 C C . ILE A 1 102 ? 1.112 -12.932 -8.316 1.00 89.62 102 ILE A C 1
ATOM 772 O O . ILE A 1 102 ? 0.140 -12.902 -9.059 1.00 89.62 102 ILE A O 1
ATOM 776 N N . ALA A 1 103 ? 2.352 -12.644 -8.734 1.00 88.25 103 ALA A N 1
ATOM 777 C CA . ALA A 1 103 ? 2.678 -12.160 -10.081 1.00 88.25 103 ALA A CA 1
ATOM 778 C C . ALA A 1 103 ? 2.368 -13.180 -11.196 1.00 88.25 103 ALA A C 1
ATOM 780 O O . ALA A 1 103 ? 2.317 -12.833 -12.368 1.00 88.25 103 ALA A O 1
ATOM 781 N N . ARG A 1 104 ? 2.117 -14.446 -10.837 1.00 89.19 104 ARG A N 1
ATOM 782 C CA . ARG A 1 104 ? 1.732 -15.493 -11.795 1.00 89.19 104 ARG A CA 1
ATOM 783 C C . ARG A 1 104 ? 0.283 -15.415 -12.253 1.00 89.19 104 ARG A C 1
ATOM 785 O O . ARG A 1 104 ? -0.077 -16.061 -13.232 1.00 89.19 104 ARG A O 1
ATOM 792 N N . ASP A 1 105 ? -0.550 -14.664 -11.545 1.00 89.06 105 ASP A N 1
ATOM 793 C CA . ASP A 1 105 ? -1.981 -14.565 -11.802 1.00 89.06 105 ASP A CA 1
ATOM 794 C C . ASP A 1 105 ? -2.311 -13.206 -12.426 1.00 89.06 105 ASP A C 1
ATOM 796 O O . ASP A 1 105 ? -2.057 -12.155 -11.837 1.00 89.06 105 ASP A O 1
ATOM 800 N N . GLN A 1 106 ? -2.946 -13.240 -13.601 1.00 87.06 106 GLN A N 1
ATOM 801 C CA . GLN A 1 106 ? -3.330 -12.061 -14.385 1.00 87.06 106 GLN A CA 1
ATOM 802 C C . GLN A 1 106 ? -4.113 -11.014 -13.577 1.00 87.06 106 GLN A C 1
ATOM 804 O O . GLN A 1 106 ? -4.043 -9.825 -13.884 1.00 87.06 106 GLN A O 1
ATOM 809 N N . ARG A 1 107 ? -4.861 -11.424 -12.544 1.00 84.44 107 ARG A N 1
ATOM 810 C CA . ARG A 1 107 ? -5.631 -10.506 -11.685 1.00 84.44 107 ARG A CA 1
ATOM 811 C C . ARG A 1 107 ? -4.752 -9.526 -10.918 1.00 84.44 107 ARG A C 1
ATOM 813 O O . ARG A 1 107 ? -5.239 -8.473 -10.520 1.00 84.44 107 ARG A O 1
ATOM 820 N N . PHE A 1 108 ? -3.497 -9.888 -10.681 1.00 86.38 108 PHE A N 1
ATOM 821 C CA . PHE A 1 108 ? -2.523 -9.041 -10.011 1.00 86.38 108 PHE A CA 1
ATOM 822 C C . PHE A 1 108 ? -1.563 -8.389 -11.000 1.00 86.38 108 PHE A C 1
ATOM 824 O O . PHE A 1 108 ? -0.562 -7.846 -10.565 1.00 86.38 108 PHE A O 1
ATOM 831 N N . ASN A 1 109 ? -1.822 -8.402 -12.304 1.00 86.19 109 ASN A N 1
ATOM 832 C CA . ASN A 1 109 ? -0.958 -7.682 -13.230 1.00 86.19 109 ASN A CA 1
ATOM 833 C C . ASN A 1 109 ? -0.977 -6.166 -12.924 1.00 86.19 109 ASN A C 1
ATOM 835 O O . ASN A 1 109 ? -2.045 -5.577 -12.739 1.00 86.19 109 ASN A O 1
ATOM 839 N N . ILE A 1 110 ? 0.204 -5.549 -12.849 1.00 79.00 110 ILE A N 1
ATOM 840 C CA . ILE A 1 110 ? 0.395 -4.118 -12.571 1.00 79.00 110 ILE A CA 1
ATOM 841 C C . ILE A 1 110 ? 0.287 -3.209 -13.797 1.00 79.00 110 ILE A C 1
ATOM 843 O O . ILE A 1 110 ? 0.627 -2.035 -13.662 1.00 79.00 110 ILE A O 1
ATOM 847 N N . LEU A 1 111 ? -0.145 -3.704 -14.966 1.00 65.00 111 LEU A N 1
ATOM 848 C CA . LEU A 1 111 ? -0.387 -2.893 -16.169 1.00 65.00 111 LEU A CA 1
ATOM 849 C C . LEU A 1 111 ? -1.439 -1.794 -15.912 1.00 65.00 111 LEU A C 1
ATOM 851 O O . LEU A 1 111 ? -2.607 -1.882 -16.291 1.00 65.00 111 LEU A O 1
ATOM 855 N N . GLN A 1 112 ? -1.005 -0.732 -15.250 1.00 56.44 112 GLN A N 1
ATOM 856 C CA . GLN A 1 112 ? -1.630 0.572 -15.219 1.00 56.44 112 GLN A CA 1
ATOM 857 C C . GLN A 1 112 ? -1.093 1.361 -16.404 1.00 56.44 112 GLN A C 1
ATOM 859 O O . GLN A 1 112 ? -0.004 1.104 -16.912 1.00 56.44 112 GLN A O 1
ATOM 864 N N . ILE A 1 113 ? -1.888 2.317 -16.863 1.00 54.00 113 ILE A N 1
ATOM 865 C CA . ILE A 1 113 ? -1.567 3.211 -17.971 1.00 54.00 113 ILE A CA 1
ATOM 866 C C . ILE A 1 113 ? -0.390 4.094 -17.530 1.00 54.00 113 ILE A C 1
ATOM 868 O O . ILE A 1 113 ? -0.589 5.190 -17.008 1.00 54.00 113 ILE A O 1
ATOM 872 N N . VAL A 1 114 ? 0.840 3.603 -17.687 1.00 59.28 114 VAL A N 1
ATOM 873 C CA . VAL A 1 114 ? 2.042 4.389 -17.406 1.00 59.28 114 VAL A CA 1
ATOM 874 C C . VAL A 1 114 ? 2.135 5.478 -18.464 1.00 59.28 114 VAL A C 1
ATOM 876 O O . VAL A 1 114 ? 1.998 5.214 -19.659 1.00 59.28 114 VAL A O 1
ATOM 879 N N . GLN A 1 115 ? 2.354 6.717 -18.032 1.00 69.88 115 GLN A N 1
ATOM 880 C CA . GLN A 1 115 ? 2.592 7.848 -18.926 1.00 69.88 115 GLN A CA 1
ATOM 881 C C . GLN A 1 115 ? 3.999 7.755 -19.537 1.00 69.88 115 GLN A C 1
ATOM 883 O O . GLN A 1 115 ? 4.852 8.576 -19.243 1.00 69.88 115 GLN A O 1
ATOM 888 N N . GLY A 1 116 ? 4.277 6.749 -20.364 1.00 82.94 116 GLY A N 1
ATOM 889 C CA . GLY A 1 116 ? 5.605 6.551 -20.940 1.00 82.94 116 GLY A CA 1
ATOM 890 C C . GLY A 1 116 ? 5.615 5.591 -22.121 1.00 82.94 116 GLY A C 1
ATOM 891 O O . GLY A 1 116 ? 4.675 4.826 -22.341 1.00 82.94 116 GLY A O 1
ATOM 892 N N . ASN A 1 117 ? 6.684 5.651 -22.905 1.00 90.06 117 ASN A N 1
ATOM 893 C CA . ASN A 1 117 ? 6.925 4.768 -24.032 1.00 90.06 117 ASN A CA 1
ATOM 894 C C . ASN A 1 117 ? 7.858 3.618 -23.609 1.00 90.06 117 ASN A C 1
ATOM 896 O O . ASN A 1 117 ? 9.062 3.840 -23.465 1.00 90.06 117 ASN A O 1
ATOM 900 N N . PRO A 1 118 ? 7.355 2.374 -23.482 1.00 90.25 118 PRO A N 1
ATOM 901 C CA . PRO A 1 118 ? 8.171 1.245 -23.041 1.00 90.25 118 PRO A CA 1
ATOM 902 C C . PRO A 1 118 ? 9.315 0.913 -24.007 1.00 90.25 118 PRO A C 1
ATOM 904 O O . PRO A 1 118 ? 10.314 0.355 -23.577 1.00 90.25 118 PRO A O 1
ATOM 907 N N . LYS A 1 119 ? 9.219 1.280 -25.295 1.00 91.25 119 LYS A N 1
ATOM 908 C CA . LYS A 1 119 ? 10.322 1.067 -26.248 1.00 91.25 119 LYS A CA 1
ATOM 909 C C . LYS A 1 119 ? 11.505 1.992 -25.980 1.00 91.25 119 LYS A C 1
ATOM 911 O O . LYS A 1 119 ? 12.641 1.556 -26.078 1.00 91.25 119 LYS A O 1
ATOM 916 N N . ASN A 1 120 ? 11.234 3.253 -25.645 1.00 93.75 120 ASN A N 1
ATOM 917 C CA . ASN A 1 120 ? 12.285 4.194 -25.250 1.00 93.75 120 ASN A CA 1
ATOM 918 C C . ASN A 1 120 ? 12.889 3.774 -23.903 1.00 93.75 120 ASN A C 1
ATOM 920 O O . ASN A 1 120 ? 14.099 3.809 -23.712 1.00 93.75 120 ASN A O 1
ATOM 924 N N . GLY A 1 121 ? 12.027 3.346 -22.976 1.00 94.50 121 GLY A N 1
ATOM 925 C CA . GLY A 1 121 ? 12.439 2.892 -21.654 1.00 94.50 121 GLY A CA 1
ATOM 926 C C . GLY A 1 121 ? 13.295 1.637 -21.669 1.00 94.50 121 GLY A C 1
ATOM 927 O O . GLY A 1 121 ? 14.155 1.497 -20.807 1.00 94.50 121 GLY A O 1
ATOM 928 N N . GLU A 1 122 ? 13.075 0.739 -22.633 1.00 95.69 122 GLU A N 1
ATOM 929 C CA . GLU A 1 122 ? 13.877 -0.473 -22.800 1.00 95.69 122 GLU A CA 1
ATOM 930 C C . GLU A 1 122 ? 15.352 -0.136 -23.023 1.00 95.69 122 GLU A C 1
ATOM 932 O O . GLU A 1 122 ? 16.200 -0.696 -22.338 1.00 95.69 122 GLU A O 1
ATOM 937 N N . GLU A 1 123 ? 15.663 0.798 -23.924 1.00 96.19 123 GLU A N 1
ATOM 938 C CA . GLU A 1 123 ? 17.045 1.209 -24.209 1.00 96.19 123 GLU A CA 1
ATOM 939 C C . GLU A 1 123 ? 17.737 1.739 -22.944 1.00 96.19 123 GLU A C 1
ATOM 941 O O . GLU A 1 123 ? 18.745 1.183 -22.511 1.00 96.19 123 GLU A O 1
ATOM 946 N N . LEU A 1 124 ? 17.113 2.712 -22.271 1.00 95.31 124 LEU A N 1
ATOM 947 C CA . LEU A 1 124 ? 17.621 3.307 -21.027 1.00 95.31 124 LEU A CA 1
ATOM 948 C C . LEU A 1 124 ? 17.798 2.270 -19.906 1.00 95.31 124 LEU A C 1
ATOM 950 O O . LEU A 1 124 ? 18.824 2.218 -19.225 1.00 95.31 124 LEU A O 1
ATOM 954 N N . TYR A 1 125 ? 16.808 1.395 -19.719 1.00 95.62 125 TYR A N 1
ATOM 955 C CA . TYR A 1 125 ? 16.880 0.343 -18.710 1.00 95.62 125 TYR A CA 1
ATOM 956 C C . TYR A 1 125 ? 18.017 -0.640 -19.007 1.00 95.62 125 TYR A C 1
ATOM 958 O O . TYR A 1 125 ? 18.741 -1.076 -18.101 1.00 95.62 125 TYR A O 1
ATOM 966 N N . MET A 1 126 ? 18.168 -1.023 -20.274 1.00 96.25 126 MET A N 1
ATOM 967 C CA . MET A 1 126 ? 19.206 -1.954 -20.686 1.00 96.25 126 MET A CA 1
ATOM 968 C C . MET A 1 126 ? 20.595 -1.346 -20.547 1.00 96.25 126 MET A C 1
ATOM 970 O O . MET A 1 126 ? 21.521 -2.090 -20.231 1.00 96.25 126 MET A O 1
ATOM 974 N N . ASP A 1 127 ? 20.776 -0.053 -20.746 1.00 94.81 127 ASP A N 1
ATOM 975 C CA . ASP A 1 127 ? 22.099 0.555 -20.625 1.00 94.81 127 ASP A CA 1
ATOM 976 C C . ASP A 1 127 ? 22.496 0.751 -19.161 1.00 94.81 127 ASP A C 1
ATOM 978 O O . ASP A 1 127 ? 23.559 0.277 -18.741 1.00 94.81 127 ASP A O 1
ATOM 982 N N . ASP A 1 128 ? 21.588 1.290 -18.350 1.00 93.38 128 ASP A N 1
ATOM 983 C CA . ASP A 1 128 ? 21.965 1.814 -17.037 1.00 93.38 128 ASP A CA 1
ATOM 984 C C . ASP A 1 128 ? 21.486 0.937 -15.869 1.00 93.38 128 ASP A C 1
ATOM 986 O O . ASP A 1 128 ? 22.158 0.808 -14.843 1.00 93.38 128 ASP A O 1
ATOM 990 N N . CYS A 1 129 ? 20.352 0.246 -16.018 1.00 94.44 129 CYS A N 1
ATOM 991 C CA . CYS A 1 129 ? 19.684 -0.428 -14.898 1.00 94.44 129 CYS A CA 1
ATOM 992 C C . CYS A 1 129 ? 19.996 -1.935 -14.818 1.00 94.44 129 CYS A C 1
ATOM 994 O O . CYS A 1 129 ? 20.140 -2.495 -13.721 1.00 94.44 129 CYS A O 1
ATOM 996 N N . LYS A 1 130 ? 20.133 -2.623 -15.966 1.00 95.81 130 LYS A N 1
ATOM 997 C CA . LYS A 1 130 ? 20.226 -4.103 -16.039 1.00 95.81 130 LYS A CA 1
ATOM 998 C C . LYS A 1 130 ? 21.395 -4.698 -15.250 1.00 95.81 130 LYS A C 1
ATOM 1000 O O . LYS A 1 130 ? 21.346 -5.852 -14.804 1.00 95.81 130 LYS A O 1
ATOM 1005 N N . THR A 1 131 ? 22.484 -3.945 -15.093 1.00 94.62 131 THR A N 1
ATOM 1006 C CA . THR A 1 131 ? 23.693 -4.425 -14.409 1.00 94.62 131 THR A CA 1
ATOM 1007 C C . THR A 1 131 ? 23.398 -4.764 -12.951 1.00 94.62 131 THR A C 1
ATOM 1009 O O . THR A 1 131 ? 23.891 -5.781 -12.450 1.00 94.62 131 THR A O 1
ATOM 1012 N N . CYS A 1 132 ? 22.522 -3.992 -12.313 1.00 94.94 132 CYS A N 1
ATOM 1013 C CA . CYS A 1 132 ? 22.109 -4.170 -10.926 1.00 94.94 132 CYS A CA 1
ATOM 1014 C C . CYS A 1 132 ? 20.758 -4.889 -10.832 1.00 94.94 132 CYS A C 1
ATOM 1016 O O . CYS A 1 132 ? 20.654 -5.906 -10.146 1.00 94.94 132 CYS A O 1
ATOM 1018 N N . HIS A 1 133 ? 19.762 -4.459 -11.610 1.00 95.56 133 HIS A N 1
ATOM 1019 C CA . HIS A 1 133 ? 18.390 -4.972 -11.522 1.00 95.56 133 HIS A CA 1
ATOM 1020 C C . HIS A 1 133 ? 18.087 -6.197 -12.397 1.00 95.56 133 HIS A C 1
ATOM 1022 O O . HIS A 1 133 ? 16.973 -6.709 -12.356 1.00 95.56 133 HIS A O 1
ATOM 1028 N N . ALA A 1 134 ? 19.090 -6.708 -13.119 1.00 95.19 134 ALA A N 1
ATOM 1029 C CA . ALA A 1 134 ? 18.972 -7.795 -14.093 1.00 95.19 134 ALA A CA 1
ATOM 1030 C C . ALA A 1 134 ? 18.119 -7.432 -15.324 1.00 95.19 134 ALA A C 1
ATOM 1032 O O . ALA A 1 134 ? 17.365 -6.462 -15.331 1.00 95.19 134 ALA A O 1
ATOM 1033 N N . GLN A 1 135 ? 18.286 -8.198 -16.404 1.00 95.12 135 GLN A N 1
ATOM 1034 C CA . GLN A 1 135 ? 17.583 -7.955 -17.669 1.00 95.12 135 GLN A CA 1
ATOM 1035 C C . GLN A 1 135 ? 16.071 -8.196 -17.547 1.00 95.12 135 GLN A C 1
ATOM 1037 O O . GLN A 1 135 ? 15.289 -7.520 -18.201 1.00 95.12 135 GLN A O 1
ATOM 1042 N N . ASP A 1 136 ? 15.674 -9.137 -16.694 1.00 93.44 136 ASP A N 1
ATOM 1043 C CA . ASP A 1 136 ? 14.285 -9.484 -16.384 1.00 93.44 136 ASP A CA 1
ATOM 1044 C C . ASP A 1 136 ? 13.695 -8.649 -15.234 1.00 93.44 136 ASP A C 1
ATOM 1046 O O . ASP A 1 136 ? 12.546 -8.849 -14.852 1.00 93.44 136 ASP A O 1
ATOM 1050 N N . GLY A 1 137 ? 14.464 -7.718 -14.661 1.00 94.00 137 GLY A N 1
ATOM 1051 C CA . GLY A 1 137 ? 13.996 -6.865 -13.572 1.00 94.00 137 GLY A CA 1
ATOM 1052 C C . GLY A 1 137 ? 13.795 -7.586 -12.245 1.00 94.00 137 GLY A C 1
ATOM 1053 O O . GLY A 1 137 ? 13.178 -7.007 -11.351 1.00 94.00 137 GLY A O 1
ATOM 1054 N N . LEU A 1 138 ? 14.302 -8.811 -12.075 1.00 92.56 138 LEU A N 1
ATOM 1055 C CA . LEU A 1 138 ? 14.170 -9.573 -10.826 1.00 92.56 138 LEU A CA 1
ATOM 1056 C C . LEU A 1 138 ? 15.205 -9.199 -9.756 1.00 92.56 138 LEU A C 1
ATOM 1058 O O . LEU A 1 138 ? 15.139 -9.695 -8.631 1.00 92.56 138 LEU A O 1
ATOM 1062 N N . GLY A 1 139 ? 16.133 -8.295 -10.067 1.00 92.69 139 GLY A N 1
ATOM 1063 C CA . GLY A 1 139 ? 17.142 -7.849 -9.118 1.00 92.69 139 GLY A CA 1
ATOM 1064 C C . GLY A 1 139 ? 18.294 -8.837 -8.927 1.00 92.69 139 GLY A C 1
ATOM 1065 O O . GLY A 1 139 ? 18.369 -9.907 -9.534 1.00 92.69 139 GLY A O 1
ATOM 1066 N N . LYS A 1 140 ? 19.245 -8.447 -8.076 1.00 92.69 140 LYS A N 1
ATOM 1067 C CA . LYS A 1 140 ? 20.429 -9.235 -7.715 1.00 92.69 140 LYS A CA 1
ATOM 1068 C C . LYS A 1 140 ? 20.738 -9.021 -6.238 1.00 92.69 140 LYS A C 1
ATOM 1070 O O . LYS A 1 140 ? 21.223 -7.960 -5.854 1.00 92.69 140 LYS A O 1
ATOM 1075 N N . GLU A 1 141 ? 20.551 -10.061 -5.427 1.00 90.62 141 GLU A N 1
ATOM 1076 C CA . GLU A 1 141 ? 20.833 -10.023 -3.982 1.00 90.62 141 GLU A CA 1
ATOM 1077 C C . GLU A 1 141 ? 22.277 -9.603 -3.678 1.00 90.62 141 GLU A C 1
ATOM 1079 O O . GLU A 1 141 ? 22.507 -8.722 -2.865 1.00 90.62 141 GLU A O 1
ATOM 1084 N N . LYS A 1 142 ? 23.264 -10.129 -4.419 1.00 90.19 142 LYS A N 1
ATOM 1085 C CA . LYS A 1 142 ? 24.690 -9.764 -4.259 1.00 90.19 142 LYS A CA 1
ATOM 1086 C C . LYS A 1 142 ? 25.012 -8.288 -4.536 1.00 90.19 142 LYS A C 1
ATOM 1088 O O . LYS A 1 142 ? 26.159 -7.879 -4.374 1.00 90.19 142 LYS A O 1
ATOM 1093 N N . LYS A 1 143 ? 24.054 -7.539 -5.075 1.00 89.19 143 LYS A N 1
ATOM 1094 C CA . LYS A 1 143 ? 24.153 -6.113 -5.398 1.00 89.19 143 LYS A CA 1
ATOM 1095 C C . LYS A 1 143 ? 23.151 -5.289 -4.586 1.00 89.19 143 LYS A C 1
ATOM 1097 O O . LYS A 1 143 ? 22.898 -4.150 -4.957 1.00 89.19 143 LYS A O 1
ATOM 1102 N N . ASP A 1 144 ? 22.507 -5.893 -3.583 1.00 89.25 144 ASP A N 1
ATOM 1103 C CA . ASP A 1 144 ? 21.414 -5.300 -2.803 1.00 89.25 144 ASP A CA 1
ATOM 1104 C C . ASP A 1 144 ? 20.321 -4.656 -3.675 1.00 89.25 144 ASP A C 1
ATOM 1106 O O . ASP A 1 144 ? 19.613 -3.735 -3.273 1.00 89.25 144 ASP A O 1
ATOM 1110 N N . SER A 1 145 ? 20.161 -5.170 -4.897 1.00 93.00 145 SER A N 1
ATOM 1111 C CA . SER A 1 145 ? 19.302 -4.593 -5.926 1.00 93.00 145 SER A CA 1
ATOM 1112 C C . SER A 1 145 ? 17.985 -5.361 -5.954 1.00 93.00 145 SER A C 1
ATOM 1114 O O . SER A 1 145 ? 17.996 -6.535 -6.334 1.00 93.00 145 SER A O 1
ATOM 1116 N N . PRO A 1 146 ? 16.860 -4.771 -5.516 1.00 94.56 146 PRO A N 1
ATOM 1117 C CA . PRO A 1 146 ? 15.578 -5.466 -5.467 1.00 94.56 146 PRO A CA 1
ATOM 1118 C C . PRO A 1 146 ? 14.972 -5.694 -6.858 1.00 94.56 146 PRO A C 1
ATOM 1120 O O . PRO A 1 146 ? 15.374 -5.028 -7.821 1.00 94.56 146 PRO A O 1
ATOM 1123 N N . PRO A 1 147 ? 13.954 -6.569 -6.951 1.00 94.56 147 PRO A N 1
ATOM 1124 C CA . PRO A 1 147 ? 13.102 -6.642 -8.126 1.00 94.56 147 PRO A CA 1
ATOM 1125 C C . PRO A 1 147 ? 12.409 -5.304 -8.408 1.00 94.56 147 PRO A C 1
ATOM 1127 O O . PRO A 1 147 ? 11.871 -4.662 -7.500 1.00 94.56 147 PRO A O 1
ATOM 1130 N N . LEU A 1 148 ? 12.402 -4.922 -9.680 1.00 94.00 148 LEU A N 1
ATOM 1131 C CA . LEU A 1 148 ? 11.598 -3.835 -10.240 1.00 94.00 148 LEU A CA 1
ATOM 1132 C C . LEU A 1 148 ? 10.396 -4.384 -11.015 1.00 94.00 148 LEU A C 1
ATOM 1134 O O . LEU A 1 148 ? 9.332 -3.764 -11.005 1.00 94.00 148 LEU A O 1
ATOM 1138 N N . ALA A 1 149 ? 10.546 -5.563 -11.627 1.00 91.19 149 ALA A N 1
ATOM 1139 C CA . ALA A 1 149 ? 9.446 -6.280 -12.256 1.00 91.19 149 ALA A CA 1
ATOM 1140 C C . ALA A 1 149 ? 8.348 -6.570 -11.221 1.00 91.19 149 ALA A C 1
ATOM 1142 O O . ALA A 1 149 ? 8.615 -7.036 -10.109 1.00 91.19 149 ALA A O 1
ATOM 1143 N N . GLY A 1 150 ? 7.107 -6.245 -11.576 1.00 88.06 150 GLY A N 1
ATOM 1144 C CA . GLY A 1 150 ? 5.948 -6.425 -10.705 1.00 88.06 150 GLY A CA 1
ATOM 1145 C C . GLY A 1 150 ? 5.757 -5.362 -9.630 1.00 88.06 150 GLY A C 1
ATOM 1146 O O . GLY A 1 150 ? 4.836 -5.487 -8.823 1.00 88.06 150 GLY A O 1
ATOM 1147 N N . GLN A 1 151 ? 6.556 -4.293 -9.611 1.00 92.38 151 GLN A N 1
ATOM 1148 C CA . GLN A 1 151 ? 6.308 -3.154 -8.730 1.00 92.38 151 GLN A CA 1
ATOM 1149 C C . GLN A 1 151 ? 5.501 -2.044 -9.419 1.00 92.38 151 GLN A C 1
ATOM 1151 O O . GLN A 1 151 ? 5.729 -1.723 -10.578 1.00 92.38 151 GLN A O 1
ATOM 1156 N N . HIS A 1 152 ? 4.591 -1.409 -8.672 1.00 89.31 152 HIS A N 1
ATOM 1157 C CA . HIS A 1 152 ? 3.736 -0.331 -9.177 1.00 89.31 152 HIS A CA 1
ATOM 1158 C C . HIS A 1 152 ? 4.565 0.858 -9.707 1.00 89.31 152 HIS A C 1
ATOM 1160 O O . HIS A 1 152 ? 5.347 1.432 -8.933 1.00 89.31 152 HIS A O 1
ATOM 1166 N N . PRO A 1 153 ? 4.381 1.270 -10.978 1.00 87.25 153 PRO A N 1
ATOM 1167 C CA . PRO A 1 153 ? 5.138 2.358 -11.602 1.00 87.25 153 PRO A CA 1
ATOM 1168 C C . PRO A 1 153 ? 5.068 3.675 -10.831 1.00 87.25 153 PRO A C 1
ATOM 1170 O O . PRO A 1 153 ? 6.079 4.353 -10.686 1.00 87.25 153 PRO A O 1
ATOM 1173 N N . GLU A 1 154 ? 3.922 4.024 -10.247 1.00 85.31 154 GLU A N 1
ATOM 1174 C CA . GLU A 1 154 ? 3.770 5.270 -9.487 1.00 85.31 154 GLU A CA 1
ATOM 1175 C C . GLU A 1 154 ? 4.630 5.269 -8.216 1.00 85.31 154 GLU A C 1
ATOM 1177 O O . GLU A 1 154 ? 5.226 6.284 -7.852 1.00 85.31 154 GLU A O 1
ATOM 1182 N N . TYR A 1 155 ? 4.737 4.119 -7.544 1.00 90.06 155 TYR A N 1
ATOM 1183 C CA . TYR A 1 155 ? 5.602 3.975 -6.373 1.00 90.06 155 TYR A CA 1
ATOM 1184 C C . TYR A 1 155 ? 7.087 4.044 -6.756 1.00 90.06 155 TYR A C 1
ATOM 1186 O O . TYR A 1 155 ? 7.883 4.655 -6.032 1.00 90.06 155 TYR A O 1
ATOM 1194 N N . LEU A 1 156 ? 7.473 3.430 -7.879 1.00 92.00 156 LEU A N 1
ATOM 1195 C CA . LEU A 1 156 ? 8.845 3.506 -8.377 1.00 92.00 156 LEU A CA 1
ATOM 1196 C C . LEU A 1 156 ? 9.200 4.936 -8.792 1.00 92.00 156 LEU A C 1
ATOM 1198 O O . LEU A 1 156 ? 10.248 5.431 -8.386 1.00 92.00 156 LEU A O 1
ATOM 1202 N N . PHE A 1 157 ? 8.297 5.630 -9.489 1.00 90.81 157 PHE A N 1
ATOM 1203 C CA . PHE A 1 157 ? 8.457 7.037 -9.850 1.00 90.81 157 PHE A CA 1
ATOM 1204 C C . PHE A 1 157 ? 8.678 7.885 -8.601 1.00 90.81 157 PHE A C 1
ATOM 1206 O O . PHE A 1 157 ? 9.687 8.575 -8.487 1.00 90.81 157 PHE A O 1
ATOM 1213 N N . GLN A 1 158 ? 7.798 7.762 -7.604 1.00 89.25 158 GLN A N 1
ATOM 1214 C CA . GLN A 1 158 ? 7.944 8.490 -6.347 1.00 89.25 158 GLN A CA 1
ATOM 1215 C C . GLN A 1 158 ? 9.261 8.154 -5.628 1.00 89.25 158 GLN A C 1
ATOM 1217 O O . GLN A 1 158 ? 9.878 9.043 -5.040 1.00 89.25 158 GLN A O 1
ATOM 1222 N N . SER A 1 159 ? 9.702 6.894 -5.667 1.00 92.19 159 SER A N 1
ATOM 1223 C CA . SER A 1 159 ? 10.979 6.479 -5.077 1.00 92.19 159 SER A CA 1
ATOM 1224 C C . SER A 1 159 ? 12.162 7.148 -5.775 1.00 92.19 159 SER A C 1
ATOM 1226 O O . SER A 1 159 ? 13.029 7.679 -5.088 1.00 92.19 159 SER A O 1
ATOM 1228 N N . ILE A 1 160 ? 12.156 7.196 -7.110 1.00 93.75 160 ILE A N 1
ATOM 1229 C CA . ILE A 1 160 ? 13.175 7.885 -7.913 1.00 93.75 160 ILE A CA 1
ATOM 1230 C C . ILE A 1 160 ? 13.183 9.383 -7.607 1.00 93.75 160 ILE A C 1
ATOM 1232 O O . ILE A 1 160 ? 14.246 9.946 -7.360 1.00 93.75 160 ILE A O 1
ATOM 1236 N N . GLN A 1 161 ? 12.017 10.025 -7.491 1.00 90.50 161 GLN A N 1
ATOM 1237 C CA . GLN A 1 161 ? 11.951 11.432 -7.083 1.00 90.50 161 GLN A CA 1
ATOM 1238 C C . GLN A 1 161 ? 12.525 11.660 -5.673 1.00 90.50 161 GLN A C 1
ATOM 1240 O O . GLN A 1 161 ? 13.182 12.673 -5.435 1.00 90.50 161 GLN A O 1
ATOM 1245 N N . MET A 1 162 ? 12.317 10.726 -4.738 1.00 91.06 162 MET A N 1
ATOM 1246 C CA . MET A 1 162 ? 12.921 10.797 -3.400 1.00 91.06 162 MET A CA 1
ATOM 1247 C C . MET A 1 162 ? 14.442 10.597 -3.429 1.00 91.06 162 MET A C 1
ATOM 1249 O O . MET A 1 162 ? 15.124 11.255 -2.644 1.00 91.06 162 MET A O 1
ATOM 1253 N N . PHE A 1 163 ? 14.961 9.740 -4.317 1.00 93.31 163 PHE A N 1
ATOM 1254 C CA . PHE A 1 163 ? 16.401 9.579 -4.544 1.00 93.31 163 PHE A CA 1
ATOM 1255 C C . PHE A 1 163 ? 17.010 10.866 -5.113 1.00 93.31 163 PHE A C 1
ATOM 1257 O O . PHE A 1 163 ? 17.918 11.430 -4.510 1.00 93.31 163 PHE A O 1
ATOM 1264 N N . LYS A 1 164 ? 16.423 11.423 -6.185 1.00 90.50 164 LYS A N 1
ATOM 1265 C CA . LYS A 1 164 ? 16.835 12.714 -6.777 1.00 90.50 164 LYS A CA 1
ATOM 1266 C C . LYS A 1 164 ? 16.848 13.852 -5.759 1.00 90.50 164 LYS A C 1
ATOM 1268 O O . LYS A 1 164 ? 17.729 14.702 -5.779 1.00 90.50 164 LYS A O 1
ATOM 1273 N N . GLY A 1 165 ? 15.849 13.881 -4.878 1.00 89.12 165 GLY A N 1
ATOM 1274 C CA . GLY A 1 165 ? 15.724 14.885 -3.825 1.00 89.12 165 GLY A CA 1
ATOM 1275 C C . GLY A 1 165 ? 16.568 14.619 -2.576 1.00 89.12 165 GLY A C 1
ATOM 1276 O O . GLY A 1 165 ? 16.427 15.371 -1.614 1.00 89.12 165 GLY A O 1
ATOM 1277 N N . LYS A 1 166 ? 17.376 13.547 -2.544 1.00 88.88 166 LYS A N 1
ATOM 1278 C CA . LYS A 1 166 ? 18.151 13.088 -1.375 1.00 88.88 166 LYS A CA 1
ATOM 1279 C C . LYS A 1 166 ? 17.316 12.885 -0.097 1.00 88.88 166 LYS A C 1
ATOM 1281 O O . LYS A 1 166 ? 17.836 12.896 1.013 1.00 88.88 166 LYS A O 1
ATOM 1286 N N . VAL A 1 167 ? 16.003 12.683 -0.242 1.00 88.69 167 VAL A N 1
ATOM 1287 C CA . VAL A 1 167 ? 15.080 12.353 0.865 1.00 88.69 167 VAL A CA 1
ATOM 1288 C C . VAL A 1 167 ? 15.194 10.874 1.235 1.00 88.69 167 VAL A C 1
ATOM 1290 O O . VAL A 1 167 ? 14.903 10.472 2.361 1.00 88.69 167 VAL A O 1
ATOM 1293 N N . ARG A 1 168 ? 15.603 10.053 0.269 1.00 89.06 168 ARG A N 1
ATOM 1294 C CA . ARG A 1 168 ? 15.881 8.633 0.429 1.00 89.06 168 ARG A CA 1
ATOM 1295 C C . ARG A 1 168 ? 17.244 8.353 -0.192 1.00 89.06 168 ARG A C 1
ATOM 1297 O O . ARG A 1 168 ? 17.503 8.830 -1.288 1.00 89.06 168 ARG A O 1
ATOM 1304 N N . GLU A 1 169 ? 18.078 7.570 0.481 1.00 90.88 169 GLU A N 1
ATOM 1305 C CA . GLU A 1 169 ? 19.370 7.138 -0.066 1.00 90.88 169 GLU A CA 1
ATOM 1306 C C . GLU A 1 169 ? 19.171 6.039 -1.117 1.00 90.88 169 GLU A C 1
ATOM 1308 O O . GLU A 1 169 ? 18.425 5.075 -0.891 1.00 90.88 169 GLU A O 1
ATOM 1313 N N . HIS A 1 170 ? 19.830 6.188 -2.264 1.00 92.44 170 HIS A N 1
ATOM 1314 C CA . HIS A 1 170 ? 19.898 5.174 -3.311 1.00 92.44 170 HIS A CA 1
ATOM 1315 C C . HIS A 1 170 ? 21.206 4.389 -3.171 1.00 92.44 170 HIS A C 1
ATOM 1317 O O . HIS A 1 170 ? 22.229 4.964 -2.835 1.00 92.44 170 HIS A O 1
ATOM 1323 N N . ALA A 1 171 ? 21.162 3.067 -3.372 1.00 88.94 171 ALA A N 1
ATOM 1324 C CA . ALA A 1 171 ? 22.337 2.186 -3.306 1.00 88.94 171 ALA A CA 1
ATOM 1325 C C . ALA A 1 171 ? 23.192 2.289 -2.016 1.00 88.94 171 ALA A C 1
ATOM 1327 O O . ALA A 1 171 ? 24.370 1.950 -2.030 1.00 88.94 171 ALA A O 1
ATOM 1328 N N . ASP A 1 172 ? 22.588 2.728 -0.901 1.00 88.12 172 ASP A N 1
ATOM 1329 C CA . ASP A 1 172 ? 23.285 3.038 0.358 1.00 88.12 172 ASP A CA 1
ATOM 1330 C C . ASP A 1 172 ? 24.430 4.068 0.195 1.00 88.12 172 ASP A C 1
ATOM 1332 O O . ASP A 1 172 ? 25.371 4.080 0.990 1.00 88.12 172 ASP A O 1
ATOM 1336 N N . ASP A 1 173 ? 24.313 4.947 -0.807 1.00 90.38 173 ASP A N 1
ATOM 1337 C CA . ASP A 1 173 ? 25.232 6.041 -1.112 1.00 90.38 173 ASP A CA 1
ATOM 1338 C C . ASP A 1 173 ? 24.494 7.399 -1.004 1.00 90.38 173 ASP A C 1
ATOM 1340 O O . ASP A 1 173 ? 23.578 7.681 -1.785 1.00 90.38 173 ASP A O 1
ATOM 1344 N N . PRO A 1 174 ? 24.835 8.254 -0.018 1.00 86.38 174 PRO A N 1
ATOM 1345 C CA . PRO A 1 174 ? 24.192 9.559 0.167 1.00 86.38 174 PRO A CA 1
ATOM 1346 C C . PRO A 1 174 ? 24.559 10.584 -0.924 1.00 86.38 174 PRO A C 1
ATOM 1348 O O . PRO A 1 174 ? 23.874 11.606 -1.071 1.00 86.38 174 PRO A O 1
ATOM 1351 N N . ASP A 1 175 ? 25.624 10.321 -1.680 1.00 88.94 175 ASP A N 1
ATOM 1352 C CA . ASP A 1 175 ? 26.117 11.170 -2.761 1.00 88.94 175 ASP A CA 1
ATOM 1353 C C . ASP A 1 175 ? 25.765 10.614 -4.146 1.00 88.94 175 ASP A C 1
ATOM 1355 O O . ASP A 1 175 ? 26.235 11.145 -5.147 1.00 88.94 175 ASP A O 1
ATOM 1359 N N . ASP A 1 176 ? 24.894 9.602 -4.220 1.00 89.88 176 ASP A N 1
ATOM 1360 C CA . ASP A 1 176 ? 24.430 9.045 -5.488 1.00 89.88 176 ASP A CA 1
ATOM 1361 C C . ASP A 1 176 ? 23.742 10.106 -6.366 1.00 89.88 176 ASP A C 1
ATOM 1363 O O . ASP A 1 176 ? 22.777 10.765 -5.963 1.00 89.88 176 ASP A O 1
ATOM 1367 N N . GLU A 1 177 ? 24.234 10.236 -7.598 1.00 89.31 177 GLU A N 1
ATOM 1368 C CA . GLU A 1 177 ? 23.705 11.142 -8.625 1.00 89.31 177 GLU A CA 1
ATOM 1369 C C . GLU A 1 177 ? 23.050 10.374 -9.785 1.00 89.31 177 GLU A C 1
ATOM 1371 O O . GLU A 1 177 ? 22.680 10.976 -10.787 1.00 89.31 177 GLU A O 1
ATOM 1376 N N . THR A 1 178 ? 22.824 9.058 -9.649 1.00 89.19 178 THR A N 1
ATOM 1377 C CA . THR A 1 178 ? 22.314 8.184 -10.728 1.00 89.19 178 THR A CA 1
ATOM 1378 C C . THR A 1 178 ? 21.088 8.768 -11.438 1.00 89.19 178 THR A C 1
ATOM 1380 O O . THR A 1 178 ? 20.933 8.623 -12.646 1.00 89.19 178 THR A O 1
ATOM 1383 N N . PHE A 1 179 ? 20.203 9.447 -10.703 1.00 91.56 179 PHE A N 1
ATOM 1384 C CA . PHE A 1 179 ? 18.943 9.952 -11.248 1.00 91.56 179 PHE A CA 1
ATOM 1385 C C . PHE A 1 179 ? 18.926 11.448 -11.600 1.00 91.56 179 PHE A C 1
ATOM 1387 O O . PHE A 1 179 ? 17.870 11.955 -12.001 1.00 91.56 179 PHE A O 1
ATOM 1394 N N . THR A 1 180 ? 20.031 12.182 -11.433 1.00 88.88 180 THR A N 1
ATOM 1395 C CA . THR A 1 180 ? 20.057 13.637 -11.680 1.00 88.88 180 THR A CA 1
ATOM 1396 C C . THR A 1 180 ? 19.860 13.974 -13.150 1.00 88.88 180 THR A C 1
ATOM 1398 O O . THR A 1 180 ? 19.166 14.947 -13.455 1.00 88.88 180 THR A O 1
ATOM 1401 N N . ASP A 1 181 ? 20.395 13.133 -14.032 1.00 88.81 181 ASP A N 1
ATOM 1402 C CA . ASP A 1 181 ? 20.496 13.420 -15.463 1.00 88.81 181 ASP A CA 1
ATOM 1403 C C . ASP A 1 181 ? 19.254 12.990 -16.252 1.00 88.81 181 ASP A C 1
ATOM 1405 O O . ASP A 1 181 ? 19.003 13.514 -17.335 1.00 88.81 181 ASP A O 1
ATOM 1409 N N . TYR A 1 182 ? 18.414 12.115 -15.685 1.00 92.88 182 TYR A N 1
ATOM 1410 C CA . TYR A 1 182 ? 17.159 11.723 -16.322 1.00 92.88 182 TYR A CA 1
ATOM 1411 C C . TYR A 1 182 ? 16.072 12.781 -16.148 1.00 92.88 182 TYR A C 1
ATOM 1413 O O . TYR A 1 182 ? 15.745 13.231 -15.039 1.00 92.88 182 TYR A O 1
ATOM 1421 N N . THR A 1 183 ? 15.410 13.103 -17.248 1.00 93.81 183 THR A N 1
ATOM 1422 C CA . THR A 1 183 ? 14.143 13.827 -17.262 1.00 93.81 183 THR A CA 1
ATOM 1423 C C . THR A 1 183 ? 13.017 12.976 -16.670 1.00 93.81 183 THR A C 1
ATOM 1425 O O . THR A 1 183 ? 13.068 11.748 -16.643 1.00 93.81 183 THR A O 1
ATOM 1428 N N . ASN A 1 184 ? 11.932 13.622 -16.226 1.00 89.81 184 ASN A N 1
ATOM 1429 C CA . ASN A 1 184 ? 10.759 12.885 -15.746 1.00 89.81 184 ASN A CA 1
ATOM 1430 C C . ASN A 1 184 ? 10.168 11.971 -16.834 1.00 89.81 184 ASN A C 1
ATOM 1432 O O . ASN A 1 184 ? 9.633 10.921 -16.497 1.00 89.81 184 ASN A O 1
ATOM 1436 N N . GLN A 1 185 ? 10.267 12.349 -18.115 1.00 91.81 185 GLN A N 1
ATOM 1437 C CA . GLN A 1 185 ? 9.760 11.523 -19.211 1.00 91.81 185 GLN A CA 1
ATOM 1438 C C . GLN A 1 185 ? 10.603 10.261 -19.402 1.00 91.81 185 GLN A C 1
ATOM 1440 O O . GLN A 1 185 ? 10.036 9.186 -19.538 1.00 91.81 185 GLN A O 1
ATOM 1445 N N . GLU A 1 186 ? 11.932 10.362 -19.342 1.00 94.81 186 GLU A N 1
ATOM 1446 C CA . GLU A 1 186 ? 12.824 9.194 -19.409 1.00 94.81 186 GLU A CA 1
ATOM 1447 C C . GLU A 1 186 ? 12.590 8.243 -18.233 1.00 94.81 186 GLU A C 1
ATOM 1449 O O . GLU A 1 186 ? 12.518 7.030 -18.423 1.00 94.81 186 GLU A O 1
ATOM 1454 N N . VAL A 1 187 ? 12.372 8.783 -17.027 1.00 93.38 187 VAL A N 1
ATOM 1455 C CA . VAL A 1 187 ? 11.973 7.970 -15.869 1.00 93.38 187 VAL A CA 1
ATOM 1456 C C . VAL A 1 187 ? 10.649 7.259 -16.139 1.00 93.38 187 VAL A C 1
ATOM 1458 O O . VAL A 1 187 ? 10.551 6.054 -15.929 1.00 93.38 187 VAL A O 1
ATOM 1461 N N . LEU A 1 188 ? 9.627 7.965 -16.623 1.00 91.31 188 LEU A N 1
ATOM 1462 C CA . LEU A 1 188 ? 8.338 7.343 -16.927 1.00 91.31 188 LEU A CA 1
ATOM 1463 C C . LEU A 1 188 ? 8.441 6.284 -18.034 1.00 91.31 188 LEU A C 1
ATOM 1465 O O . LEU A 1 188 ? 7.783 5.249 -17.933 1.00 91.31 188 LEU A O 1
ATOM 1469 N N . ASP A 1 189 ? 9.277 6.504 -19.049 1.00 93.44 189 ASP A N 1
ATOM 1470 C CA . ASP A 1 189 ? 9.551 5.542 -20.117 1.00 93.44 189 ASP A CA 1
ATOM 1471 C C . ASP A 1 189 ? 10.199 4.267 -19.538 1.00 93.44 189 ASP A C 1
ATOM 1473 O O . ASP A 1 189 ? 9.699 3.165 -19.781 1.00 93.44 189 ASP A O 1
ATOM 1477 N N . MET A 1 190 ? 11.237 4.394 -18.697 1.00 94.25 190 MET A N 1
ATOM 1478 C CA . MET A 1 190 ? 11.879 3.259 -18.006 1.00 94.25 190 MET A CA 1
ATOM 1479 C C . MET A 1 190 ? 10.899 2.473 -17.129 1.00 94.25 190 MET A C 1
ATOM 1481 O O . MET A 1 190 ? 10.921 1.242 -17.108 1.00 94.25 190 MET A O 1
ATOM 1485 N N . LEU A 1 191 ? 10.016 3.165 -16.408 1.00 92.12 191 LEU A N 1
ATOM 1486 C CA . LEU A 1 191 ? 9.014 2.525 -15.555 1.00 92.12 191 LEU A CA 1
ATOM 1487 C C . LEU A 1 191 ? 7.900 1.858 -16.363 1.00 92.12 191 LEU A C 1
ATOM 1489 O O . LEU A 1 191 ? 7.408 0.805 -15.958 1.00 92.12 191 LEU A O 1
ATOM 1493 N N . ALA A 1 192 ? 7.538 2.426 -17.518 1.00 90.62 192 ALA A N 1
ATOM 1494 C CA . ALA A 1 192 ? 6.634 1.785 -18.466 1.00 90.62 192 ALA A CA 1
ATOM 1495 C C . ALA A 1 192 ? 7.237 0.469 -18.967 1.00 90.62 192 ALA A C 1
ATOM 1497 O O . ALA A 1 192 ? 6.538 -0.540 -18.992 1.00 90.62 192 ALA A O 1
ATOM 1498 N N . PHE A 1 193 ? 8.533 0.451 -19.292 1.00 93.06 193 PHE A N 1
ATOM 1499 C CA . PHE A 1 193 ? 9.241 -0.778 -19.650 1.00 93.06 193 PHE A CA 1
ATOM 1500 C C . PHE A 1 193 ? 9.293 -1.782 -18.489 1.00 93.06 193 PHE A C 1
ATOM 1502 O O . PHE A 1 193 ? 8.896 -2.933 -18.662 1.00 93.06 193 PHE A O 1
ATOM 1509 N N . ALA A 1 194 ? 9.702 -1.359 -17.289 1.00 91.88 194 ALA A N 1
ATOM 1510 C CA . ALA A 1 194 ? 9.791 -2.237 -16.120 1.00 91.88 194 ALA A CA 1
ATOM 1511 C C . ALA A 1 194 ? 8.444 -2.895 -15.764 1.00 91.88 194 ALA A C 1
ATOM 1513 O O . ALA A 1 194 ? 8.419 -4.052 -15.345 1.00 91.88 194 ALA A O 1
ATOM 1514 N N . ALA A 1 195 ? 7.321 -2.200 -15.982 1.00 89.44 195 ALA A N 1
ATOM 1515 C CA . ALA A 1 195 ? 5.986 -2.769 -15.802 1.00 89.44 195 ALA A CA 1
ATOM 1516 C C . ALA A 1 195 ? 5.716 -3.955 -16.743 1.00 89.44 195 ALA A C 1
ATOM 1518 O O . ALA A 1 195 ? 5.110 -4.936 -16.321 1.00 89.44 195 ALA A O 1
ATOM 1519 N N . THR A 1 196 ? 6.219 -3.908 -17.984 1.00 90.44 196 THR A N 1
ATOM 1520 C CA . THR A 1 196 ? 6.073 -5.017 -18.948 1.00 90.44 196 THR A CA 1
ATOM 1521 C C . THR A 1 196 ? 6.863 -6.265 -18.553 1.00 90.44 196 THR A C 1
ATOM 1523 O O . THR A 1 196 ? 6.533 -7.367 -18.983 1.00 90.44 196 THR A O 1
ATOM 1526 N N . LEU A 1 197 ? 7.884 -6.130 -17.700 1.00 90.62 197 LEU A N 1
ATOM 1527 C CA . LEU A 1 197 ? 8.647 -7.280 -17.214 1.00 90.62 197 LEU A CA 1
ATOM 1528 C C . LEU A 1 197 ? 7.794 -8.178 -16.297 1.00 90.62 197 LEU A C 1
ATOM 1530 O O . LEU A 1 197 ? 8.019 -9.389 -16.278 1.00 90.62 197 LEU A O 1
ATOM 1534 N N . ASP A 1 198 ? 6.780 -7.632 -15.604 1.00 87.06 198 ASP A N 1
ATOM 1535 C CA . ASP A 1 198 ? 5.832 -8.423 -14.789 1.00 87.06 198 ASP A CA 1
ATOM 1536 C C . ASP A 1 198 ? 5.000 -9.383 -15.650 1.00 87.06 198 ASP A C 1
ATOM 1538 O O . ASP A 1 198 ? 4.704 -10.495 -15.220 1.00 87.06 198 ASP A O 1
ATOM 1542 N N . ASP A 1 199 ? 4.681 -9.004 -16.894 1.00 84.75 199 ASP A N 1
ATOM 1543 C CA . ASP A 1 199 ? 3.876 -9.831 -17.804 1.00 84.75 199 ASP A CA 1
ATOM 1544 C C . ASP A 1 199 ? 4.535 -11.186 -18.078 1.00 84.75 199 ASP A C 1
ATOM 1546 O O . ASP A 1 199 ? 3.853 -12.195 -18.273 1.00 84.75 199 ASP A O 1
ATOM 1550 N N . THR A 1 200 ? 5.869 -11.233 -18.046 1.00 85.31 200 THR A N 1
ATOM 1551 C CA . THR A 1 200 ? 6.641 -12.467 -18.246 1.00 85.31 200 THR A CA 1
ATOM 1552 C C . THR A 1 200 ? 6.481 -13.468 -17.099 1.00 85.31 200 THR A C 1
ATOM 1554 O O . THR A 1 200 ? 6.759 -14.657 -17.274 1.00 85.31 200 THR A O 1
ATOM 1557 N N . LEU A 1 201 ? 6.013 -13.010 -15.933 1.00 85.75 201 LEU A N 1
ATOM 1558 C CA . LEU A 1 201 ? 5.774 -13.844 -14.758 1.00 85.75 201 LEU A CA 1
ATOM 1559 C C . LEU A 1 201 ? 4.392 -14.503 -14.785 1.00 85.75 201 LEU A C 1
ATOM 1561 O O . LEU A 1 201 ? 4.189 -15.494 -14.078 1.00 85.75 201 LEU A O 1
ATOM 1565 N N . ILE A 1 202 ? 3.465 -13.991 -15.599 1.00 89.19 202 ILE A N 1
ATOM 1566 C CA . ILE A 1 202 ? 2.086 -14.471 -15.675 1.00 89.19 202 ILE A CA 1
ATOM 1567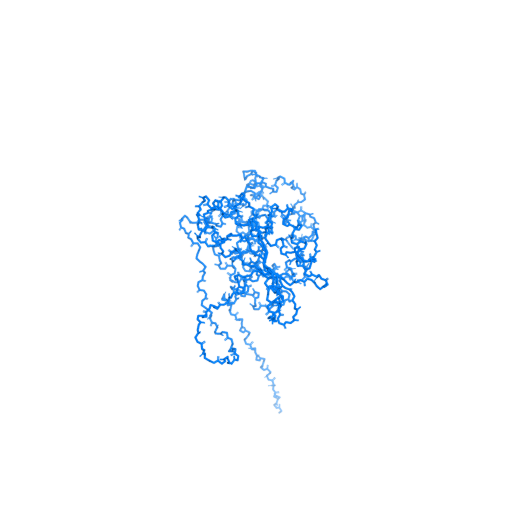 C C . ILE A 1 202 ? 2.041 -15.851 -16.327 1.00 89.19 202 ILE A C 1
ATOM 1569 O O . ILE A 1 202 ? 2.552 -16.074 -17.425 1.00 89.19 202 ILE A O 1
ATOM 1573 N N . VAL A 1 203 ? 1.353 -16.785 -15.671 1.00 89.62 203 VAL A N 1
ATOM 1574 C CA . VAL A 1 203 ? 1.110 -18.129 -16.194 1.00 89.62 203 VAL A CA 1
ATOM 1575 C C . VAL A 1 203 ? -0.356 -18.223 -16.632 1.00 89.62 203 VAL A C 1
ATOM 1577 O O . VAL A 1 203 ? -1.255 -18.142 -15.790 1.00 89.62 203 VAL A O 1
ATOM 1580 N N . PRO A 1 204 ? -0.647 -18.406 -17.936 1.00 88.25 204 PRO A N 1
ATOM 1581 C CA . PRO A 1 204 ? -2.019 -18.460 -18.429 1.00 88.25 204 PRO A CA 1
ATOM 1582 C C . PRO A 1 204 ? -2.869 -19.514 -17.707 1.00 88.25 204 PRO A C 1
ATOM 1584 O O . PRO A 1 204 ? -2.554 -20.702 -17.709 1.00 88.25 204 PRO A O 1
ATOM 1587 N N . GLY A 1 205 ? -3.972 -19.072 -17.100 1.00 83.88 205 GLY A N 1
ATOM 1588 C CA . GLY A 1 205 ? -4.904 -19.936 -16.370 1.00 83.88 205 GLY A CA 1
ATOM 1589 C C . GLY A 1 205 ? -4.490 -20.279 -14.934 1.00 83.88 205 GLY A C 1
ATOM 1590 O O . GLY A 1 205 ? -5.306 -20.856 -14.210 1.00 83.88 205 GLY A O 1
ATOM 1591 N N . GLU A 1 206 ? -3.287 -19.903 -14.488 1.00 85.56 206 GLU A N 1
ATOM 1592 C CA . GLU A 1 206 ? -2.899 -20.025 -13.083 1.00 85.56 206 GLU A CA 1
ATOM 1593 C C . GLU A 1 206 ? -3.696 -19.021 -12.243 1.00 85.56 206 GLU A C 1
ATOM 1595 O O . GLU A 1 206 ? -3.909 -17.868 -12.624 1.00 85.56 206 GLU A O 1
ATOM 1600 N N . ARG A 1 207 ? -4.178 -19.483 -11.089 1.00 85.94 207 ARG A N 1
ATOM 1601 C CA . ARG A 1 207 ? -4.834 -18.632 -10.101 1.00 85.94 207 ARG A CA 1
ATOM 1602 C C . ARG A 1 207 ? -4.057 -18.706 -8.811 1.00 85.94 207 ARG A C 1
ATOM 1604 O O . ARG A 1 207 ? -3.881 -19.792 -8.259 1.00 85.94 207 ARG A O 1
ATOM 1611 N N . PHE A 1 208 ? -3.651 -17.551 -8.306 1.00 86.50 208 PHE A N 1
ATOM 1612 C CA . PHE A 1 208 ? -3.050 -17.459 -6.991 1.00 86.50 208 PHE A CA 1
ATOM 1613 C C . PHE A 1 208 ? -4.051 -17.974 -5.953 1.00 86.50 208 PHE A C 1
ATOM 1615 O O . PHE A 1 208 ? -5.168 -17.459 -5.816 1.00 86.50 208 PHE A O 1
ATOM 1622 N N . MET A 1 209 ? -3.624 -19.006 -5.232 1.00 81.25 209 MET A N 1
ATOM 1623 C CA . MET A 1 209 ? -4.301 -19.523 -4.057 1.00 81.25 209 MET A CA 1
ATOM 1624 C C . MET A 1 209 ? -3.426 -19.199 -2.849 1.00 81.25 209 MET A C 1
ATOM 1626 O O . MET A 1 209 ? -2.263 -19.609 -2.840 1.00 81.25 209 MET A O 1
ATOM 1630 N N . PRO A 1 210 ? -3.949 -18.485 -1.837 1.00 76.00 210 PRO A N 1
ATOM 1631 C CA . PRO A 1 210 ? -3.177 -18.213 -0.639 1.00 76.00 210 PRO A CA 1
ATOM 1632 C C . PRO A 1 210 ? -2.743 -19.537 0.008 1.00 76.00 210 PRO A C 1
ATOM 1634 O O . PRO A 1 210 ? -3.535 -20.494 0.026 1.00 76.00 210 PRO A O 1
ATOM 1637 N N . PRO A 1 211 ? -1.500 -19.627 0.513 1.00 76.56 211 PRO A N 1
ATOM 1638 C CA . PRO A 1 211 ? -1.039 -20.840 1.163 1.00 76.56 211 PRO A CA 1
ATOM 1639 C C . PRO A 1 211 ? -1.956 -21.160 2.351 1.00 76.56 211 PRO A C 1
ATOM 1641 O O . PRO A 1 211 ? -2.288 -20.286 3.145 1.00 76.56 211 PRO A O 1
ATOM 1644 N N . ARG A 1 212 ? -2.395 -22.418 2.480 1.00 71.56 212 ARG A N 1
ATOM 1645 C CA . ARG A 1 212 ? -3.161 -22.864 3.654 1.00 71.56 212 ARG A CA 1
ATOM 1646 C C . ARG A 1 212 ? -2.200 -23.087 4.812 1.00 71.56 212 ARG A C 1
ATOM 1648 O O . ARG A 1 212 ? -1.765 -24.212 5.052 1.00 71.56 212 ARG A O 1
ATOM 1655 N N . LEU A 1 213 ? -1.850 -22.010 5.499 1.00 74.56 213 LEU A N 1
ATOM 1656 C CA . LEU A 1 213 ? -0.954 -22.055 6.642 1.00 74.56 213 LEU A CA 1
ATOM 1657 C C . LEU A 1 213 ? -1.768 -22.497 7.857 1.00 74.56 213 LEU A C 1
ATOM 1659 O O . LEU A 1 213 ? -2.466 -21.720 8.502 1.00 74.56 213 LEU A O 1
ATOM 1663 N N . MET A 1 214 ? -1.746 -23.801 8.135 1.00 55.44 214 MET A N 1
ATOM 1664 C CA . MET A 1 214 ? -2.213 -24.291 9.427 1.00 55.44 214 MET A CA 1
ATOM 1665 C C . MET A 1 214 ? -1.221 -23.807 10.475 1.00 55.44 214 MET A C 1
ATOM 1667 O O . MET A 1 214 ? -0.028 -24.052 10.323 1.00 55.44 214 MET A O 1
ATOM 1671 N N . ALA A 1 215 ? -1.706 -23.105 11.502 1.00 48.19 215 ALA A N 1
ATOM 1672 C CA . ALA A 1 215 ? -0.874 -22.636 12.602 1.00 48.19 215 ALA A CA 1
ATOM 1673 C C . ALA A 1 215 ? -0.045 -23.811 13.146 1.00 48.19 215 ALA A C 1
ATOM 1675 O O . ALA A 1 215 ? -0.582 -24.726 13.771 1.00 48.19 215 ALA A O 1
ATOM 1676 N N . ALA A 1 216 ? 1.259 -23.808 12.859 1.00 46.06 216 ALA A N 1
ATOM 1677 C CA . ALA A 1 216 ? 2.177 -24.866 13.274 1.00 46.06 216 ALA A CA 1
ATOM 1678 C C . ALA A 1 216 ? 2.413 -24.844 14.795 1.00 46.06 216 ALA A C 1
ATOM 1680 O O . ALA A 1 216 ? 2.915 -25.810 15.369 1.00 46.06 216 ALA A O 1
ATOM 1681 N N . ARG A 1 217 ? 1.986 -23.766 15.463 1.00 44.28 217 ARG A N 1
ATOM 1682 C CA . ARG A 1 217 ? 1.917 -23.647 16.914 1.00 44.28 217 ARG A CA 1
ATOM 1683 C C . ARG A 1 217 ? 0.465 -23.485 17.361 1.00 44.28 217 ARG A C 1
ATOM 1685 O O . ARG A 1 217 ? -0.205 -22.566 16.886 1.00 44.28 217 ARG A O 1
ATOM 1692 N N . PRO A 1 218 ? -0.038 -24.309 18.299 1.00 38.72 218 PRO A N 1
ATOM 1693 C CA . PRO A 1 218 ? -1.228 -23.914 19.031 1.00 38.72 218 PRO A CA 1
ATOM 1694 C C . PRO A 1 218 ? -0.926 -22.572 19.725 1.00 38.72 218 PRO A C 1
ATOM 1696 O O . PRO A 1 218 ? 0.147 -22.441 20.323 1.00 38.72 218 PRO A O 1
ATOM 1699 N N . PRO A 1 219 ? -1.817 -21.567 19.630 1.00 44.81 219 PRO A N 1
ATOM 1700 C CA . PRO A 1 219 ? -1.679 -20.355 20.426 1.00 44.81 219 PRO A CA 1
ATOM 1701 C C . PRO A 1 219 ? -1.598 -20.759 21.901 1.00 44.81 219 PRO A C 1
ATOM 1703 O O . PRO A 1 219 ? -2.290 -21.694 22.318 1.00 44.81 219 PRO A O 1
ATOM 1706 N N . GLU A 1 220 ? -0.738 -20.093 22.675 1.00 42.22 220 GLU A N 1
ATOM 1707 C CA . GLU A 1 220 ? -0.666 -20.324 24.120 1.00 42.22 220 GLU A CA 1
ATOM 1708 C C . GLU A 1 220 ? -2.079 -20.308 24.733 1.00 42.22 220 GLU A C 1
ATOM 1710 O O . GLU A 1 220 ? -2.931 -19.522 24.294 1.00 42.22 220 GLU A O 1
ATOM 1715 N N . PRO A 1 221 ? -2.378 -21.190 25.707 1.00 38.38 221 PRO A N 1
ATOM 1716 C CA . PRO A 1 221 ? -3.739 -21.345 26.188 1.00 38.38 221 PRO A CA 1
ATOM 1717 C C . PRO A 1 221 ? -4.235 -20.043 26.820 1.00 38.38 221 PRO A C 1
ATOM 1719 O O . PRO A 1 221 ? -3.738 -19.606 27.857 1.00 38.38 221 PRO A O 1
ATOM 1722 N N . MET A 1 222 ? -5.270 -19.453 26.219 1.00 39.47 222 MET A N 1
ATOM 1723 C CA . MET A 1 222 ? -6.080 -18.436 26.885 1.00 39.47 222 MET A CA 1
ATOM 1724 C C . MET A 1 222 ? -6.710 -19.026 28.157 1.00 39.47 222 MET A C 1
ATOM 1726 O O . MET A 1 222 ? -7.135 -20.188 28.144 1.00 39.47 222 MET A O 1
ATOM 1730 N N . PRO A 1 223 ? -6.833 -18.239 29.242 1.00 36.22 223 PRO A N 1
ATOM 1731 C CA . PRO A 1 223 ? -7.509 -18.683 30.455 1.00 36.22 223 PRO A CA 1
ATOM 1732 C C . PRO A 1 223 ? -8.956 -19.125 30.156 1.00 36.22 223 PRO A C 1
ATOM 1734 O O . PRO A 1 223 ? -9.600 -18.588 29.245 1.00 36.22 223 PRO A O 1
ATOM 1737 N N . PRO A 1 224 ? -9.482 -20.124 30.890 1.00 34.38 224 PRO A N 1
ATOM 1738 C CA . PRO A 1 224 ? -10.685 -20.841 30.493 1.00 34.38 224 PRO A CA 1
ATOM 1739 C C . PRO A 1 224 ? -11.920 -19.941 30.573 1.00 34.38 224 PRO A C 1
ATOM 1741 O O . PRO A 1 224 ? -12.249 -19.385 31.620 1.00 34.38 224 PRO A O 1
ATOM 1744 N N . ARG A 1 225 ? -12.635 -19.831 29.449 1.00 35.16 225 ARG A N 1
ATOM 1745 C CA . ARG A 1 225 ? -13.931 -19.151 29.363 1.00 35.16 225 ARG A CA 1
ATOM 1746 C C . ARG A 1 225 ? -15.053 -20.129 29.767 1.00 35.16 225 ARG A C 1
ATOM 1748 O O . ARG A 1 225 ? -15.034 -21.271 29.303 1.00 35.16 225 ARG A O 1
ATOM 1755 N N . PRO A 1 226 ? -16.036 -19.710 30.586 1.00 33.34 226 PRO A N 1
ATOM 1756 C CA . PRO A 1 226 ? -17.133 -20.574 31.030 1.00 33.34 226 PRO A CA 1
ATOM 1757 C C . PRO A 1 226 ? -18.017 -21.073 29.868 1.00 33.34 226 PRO A C 1
ATOM 1759 O O . PRO A 1 226 ? -18.143 -20.422 28.827 1.00 33.34 226 PRO A O 1
ATOM 1762 N N . ALA A 1 227 ? -18.598 -22.263 30.054 1.00 31.56 227 ALA A N 1
ATOM 1763 C CA . ALA A 1 227 ? -19.353 -23.043 29.063 1.00 31.56 227 ALA A CA 1
ATOM 1764 C C . ALA A 1 227 ? -20.883 -22.717 29.078 1.00 31.56 227 ALA A C 1
ATOM 1766 O O . ALA A 1 227 ? -21.306 -21.894 29.886 1.00 31.56 227 ALA A O 1
ATOM 1767 N N . PRO A 1 228 ? -21.728 -23.264 28.172 1.00 43.62 228 PRO A N 1
ATOM 1768 C CA . PRO A 1 228 ? -22.407 -22.478 27.134 1.00 43.62 228 PRO A CA 1
ATOM 1769 C C . PRO A 1 228 ? -23.952 -22.536 27.173 1.00 43.62 228 PRO A C 1
ATOM 1771 O O . PRO A 1 228 ? -24.542 -23.507 27.634 1.00 43.62 228 PRO A O 1
ATOM 1774 N N . GLY A 1 229 ? -24.613 -21.544 26.563 1.00 26.88 229 GLY A N 1
ATOM 1775 C CA . GLY A 1 229 ? -26.050 -21.569 26.263 1.00 26.88 229 GLY A CA 1
ATOM 1776 C C . GLY A 1 229 ? -26.361 -20.991 24.878 1.00 26.88 229 GLY A C 1
ATOM 1777 O O . GLY A 1 229 ? -26.463 -19.784 24.735 1.00 26.88 229 GLY A O 1
ATOM 1778 N N . GLY A 1 230 ? -26.451 -21.880 23.880 1.00 29.52 230 GLY A N 1
ATOM 1779 C CA . GLY A 1 230 ? -27.162 -21.766 22.591 1.00 29.52 230 GLY A CA 1
ATOM 1780 C C . GLY A 1 230 ? -27.102 -20.473 21.760 1.00 29.52 230 GLY A C 1
ATOM 1781 O O . GLY A 1 230 ? -27.872 -19.554 22.000 1.00 29.52 230 GLY A O 1
ATOM 1782 N N . GLY A 1 231 ? -26.331 -20.491 20.662 1.00 24.69 231 GLY A N 1
ATOM 1783 C CA . GLY A 1 231 ? -26.530 -19.583 19.520 1.00 24.69 231 GLY A CA 1
ATOM 1784 C C . GLY A 1 231 ? -25.242 -19.180 18.798 1.00 24.69 231 GLY A C 1
ATOM 1785 O O . GLY A 1 231 ? -24.477 -18.384 19.320 1.00 24.69 231 GLY A O 1
ATOM 1786 N N . LEU A 1 232 ? -25.013 -19.785 17.626 1.00 27.92 232 LEU A N 1
ATOM 1787 C CA . LEU A 1 232 ? -24.007 -19.533 16.576 1.00 27.92 232 LEU A CA 1
ATOM 1788 C C . LEU A 1 232 ? -22.801 -18.612 16.903 1.00 27.92 232 LEU A C 1
ATOM 1790 O O . LEU A 1 232 ? -22.915 -17.394 16.992 1.00 27.92 232 LEU A O 1
ATOM 1794 N N . ARG A 1 233 ? -21.598 -19.203 16.958 1.00 31.02 233 ARG A N 1
ATOM 1795 C CA . ARG A 1 233 ? -20.319 -18.479 17.050 1.00 31.02 233 ARG A CA 1
ATOM 1796 C C . ARG A 1 233 ? -19.750 -18.198 15.657 1.00 31.02 233 ARG A C 1
ATOM 1798 O O . ARG A 1 233 ? -19.288 -19.126 15.001 1.00 31.02 233 ARG A O 1
ATOM 1805 N N . ILE A 1 234 ? -19.721 -16.929 15.250 1.00 31.39 234 ILE A N 1
ATOM 1806 C CA . ILE A 1 234 ? -18.882 -16.442 14.145 1.00 31.39 234 ILE A CA 1
ATOM 1807 C C . ILE A 1 234 ? -17.647 -15.801 14.783 1.00 31.39 234 ILE A C 1
ATOM 1809 O O . ILE A 1 234 ? -17.739 -14.788 15.474 1.00 31.39 234 ILE A O 1
ATOM 1813 N N . THR A 1 235 ? -16.500 -16.457 14.646 1.00 35.72 235 THR A N 1
ATOM 1814 C CA . THR A 1 235 ? -15.242 -16.061 15.281 1.00 35.72 235 THR A CA 1
ATOM 1815 C C . THR A 1 235 ? -14.484 -15.068 14.402 1.00 35.72 235 THR A C 1
ATOM 1817 O O . THR A 1 235 ? -13.928 -15.453 13.379 1.00 35.72 235 THR A O 1
ATOM 1820 N N . ASP A 1 236 ? -14.454 -13.825 14.892 1.00 43.53 236 ASP A N 1
ATOM 1821 C CA . ASP A 1 236 ? -13.623 -12.667 14.521 1.00 43.53 236 ASP A CA 1
ATOM 1822 C C . ASP A 1 236 ? -14.230 -11.623 13.554 1.00 43.53 236 ASP A C 1
ATOM 1824 O O . ASP A 1 236 ? -13.808 -11.432 12.416 1.00 43.53 236 ASP A O 1
ATOM 1828 N N . ILE A 1 237 ? -15.237 -10.898 14.062 1.00 45.59 237 ILE A N 1
ATOM 1829 C CA . ILE A 1 237 ? -15.935 -9.776 13.403 1.00 45.59 237 ILE A CA 1
ATOM 1830 C C . ILE A 1 237 ? -15.038 -8.547 13.154 1.00 45.59 237 ILE A C 1
ATOM 1832 O O . ILE A 1 237 ? -15.370 -7.696 12.332 1.00 45.59 237 ILE A O 1
ATOM 1836 N N . THR A 1 238 ? -13.880 -8.453 13.811 1.00 49.22 238 THR A N 1
ATOM 1837 C CA . THR A 1 238 ? -13.013 -7.264 13.746 1.00 49.22 238 THR A CA 1
ATOM 1838 C C . THR A 1 238 ? -12.350 -7.070 12.377 1.00 49.22 238 THR A C 1
ATOM 1840 O O . THR A 1 238 ? -12.058 -5.945 11.999 1.00 49.22 238 THR A O 1
ATOM 1843 N N . GLN A 1 239 ? -12.186 -8.135 11.581 1.00 52.72 239 GLN A N 1
ATOM 1844 C CA . GLN A 1 239 ? -11.679 -8.050 10.198 1.00 52.72 239 GLN A CA 1
ATOM 1845 C C . GLN A 1 239 ? -12.758 -7.597 9.198 1.00 52.72 239 GLN A C 1
ATOM 1847 O O . GLN A 1 239 ? -12.443 -7.090 8.122 1.00 52.72 239 GLN A O 1
ATOM 1852 N N . THR A 1 240 ? -14.034 -7.756 9.567 1.00 66.19 240 THR A N 1
ATOM 1853 C CA . THR A 1 240 ? -15.193 -7.355 8.752 1.00 66.19 240 THR A CA 1
ATOM 1854 C C . THR A 1 240 ? -15.638 -5.918 9.015 1.00 66.19 240 THR A C 1
ATOM 1856 O O . THR A 1 240 ? -16.600 -5.466 8.399 1.00 66.19 240 THR A O 1
ATOM 1859 N N . VAL A 1 241 ? -14.973 -5.202 9.927 1.00 77.75 241 VAL A N 1
ATOM 1860 C CA . VAL A 1 241 ? -15.384 -3.876 10.398 1.00 77.75 241 VAL A CA 1
ATOM 1861 C C . VAL A 1 241 ? -14.189 -2.928 10.378 1.00 77.75 241 VAL A C 1
ATOM 1863 O O . VAL A 1 241 ? -13.153 -3.215 10.968 1.00 77.75 241 VAL A O 1
ATOM 1866 N N . ALA A 1 242 ? -14.336 -1.785 9.714 1.00 79.00 242 ALA A N 1
ATOM 1867 C CA . ALA A 1 242 ? -13.438 -0.652 9.895 1.00 79.00 242 ALA A CA 1
ATOM 1868 C C . ALA A 1 242 ? -13.928 0.164 11.096 1.00 79.00 242 ALA A C 1
ATOM 1870 O O . ALA A 1 242 ? -15.122 0.450 11.193 1.00 79.00 242 ALA A O 1
ATOM 1871 N N . GLN A 1 243 ? -13.019 0.525 12.004 1.00 88.25 243 GLN A N 1
ATOM 1872 C CA . GLN A 1 243 ? -13.335 1.276 13.219 1.00 88.25 243 GLN A CA 1
ATOM 1873 C C . GLN A 1 243 ? -12.331 2.408 13.448 1.00 88.25 243 GLN A C 1
ATOM 1875 O O . GLN A 1 243 ? -11.133 2.223 13.236 1.00 88.25 243 GLN A O 1
ATOM 1880 N N . MET A 1 244 ? -12.814 3.570 13.883 1.00 86.56 244 MET A N 1
ATOM 1881 C CA . MET A 1 244 ? -11.993 4.739 14.207 1.00 86.56 244 MET A CA 1
ATOM 1882 C C . MET A 1 244 ? -12.479 5.361 15.514 1.00 86.56 244 MET A C 1
ATOM 1884 O O . MET A 1 244 ? -13.659 5.679 15.641 1.00 86.56 244 MET A O 1
ATOM 1888 N N . GLU A 1 245 ? -11.576 5.520 16.482 1.00 91.62 245 GLU A N 1
ATOM 1889 C CA . GLU A 1 245 ? -11.851 6.276 17.710 1.00 91.62 245 GLU A CA 1
ATOM 1890 C C . GLU A 1 245 ? -11.903 7.772 17.372 1.00 91.62 245 GLU A C 1
ATOM 1892 O O . GLU A 1 245 ? -11.072 8.260 16.600 1.00 91.62 245 GLU A O 1
ATOM 1897 N N . LEU A 1 246 ? -12.853 8.506 17.952 1.00 92.25 246 LEU A N 1
ATOM 1898 C CA . LEU A 1 246 ? -12.858 9.966 17.854 1.00 92.25 246 LEU A CA 1
ATOM 1899 C C . LEU A 1 246 ? -11.655 10.550 18.602 1.00 92.25 246 LEU A C 1
ATOM 1901 O O . LEU A 1 246 ? -11.298 10.122 19.702 1.00 92.25 246 LEU A O 1
ATOM 1905 N N . LYS A 1 247 ? -11.044 11.583 18.023 1.00 88.75 247 LYS A N 1
ATOM 1906 C CA . LYS A 1 247 ? -9.955 12.324 18.656 1.00 88.75 247 LYS A CA 1
ATOM 1907 C C . LYS A 1 247 ? -10.445 12.968 19.966 1.00 88.75 247 LYS A C 1
ATOM 1909 O O . LYS A 1 247 ? -11.562 13.487 20.010 1.00 88.75 247 LYS A O 1
ATOM 1914 N N . PRO A 1 248 ? -9.612 13.012 21.025 1.00 88.38 248 PRO A N 1
ATOM 1915 C CA . PRO A 1 248 ? -9.982 13.674 22.272 1.00 88.38 248 PRO A CA 1
ATOM 1916 C C . PRO A 1 248 ? -10.449 15.117 22.041 1.00 88.38 248 PRO A C 1
ATOM 1918 O O . PRO A 1 248 ? -9.732 15.914 21.435 1.00 88.38 248 PRO A O 1
ATOM 1921 N N . GLY A 1 249 ? -11.642 15.443 22.542 1.00 89.06 249 GLY A N 1
ATOM 1922 C CA . GLY A 1 249 ? -12.256 16.769 22.420 1.00 89.06 249 GLY A CA 1
ATOM 1923 C C . GLY A 1 249 ? -13.198 16.949 21.226 1.00 89.06 249 GLY A C 1
ATOM 1924 O O . GLY A 1 249 ? -13.901 17.953 21.193 1.00 89.06 249 GLY A O 1
ATOM 1925 N N . VAL A 1 250 ? -13.261 15.997 20.290 1.00 91.31 250 VAL A N 1
ATOM 1926 C CA . VAL A 1 250 ? -14.263 16.001 19.213 1.00 91.31 250 VAL A CA 1
ATOM 1927 C C . VAL A 1 250 ? -15.606 15.554 19.785 1.00 91.31 250 VAL A C 1
ATOM 1929 O O . VAL A 1 250 ? -15.711 14.465 20.356 1.00 91.31 250 VAL A O 1
ATOM 1932 N N . THR A 1 251 ? -16.632 16.395 19.655 1.00 95.38 251 THR A N 1
ATOM 1933 C CA . THR A 1 251 ? -17.990 16.046 20.093 1.00 95.38 251 THR A CA 1
ATOM 1934 C C . THR A 1 251 ? -18.701 15.168 19.061 1.00 95.38 251 THR A C 1
ATOM 1936 O O . THR A 1 251 ? -18.269 15.030 17.915 1.00 95.38 251 THR A O 1
ATOM 1939 N N . ARG A 1 252 ? -19.830 14.565 19.452 1.00 94.56 252 ARG A N 1
ATOM 1940 C CA . ARG A 1 252 ? -20.668 13.785 18.525 1.00 94.56 252 ARG A CA 1
ATOM 1941 C C . ARG A 1 252 ? -21.174 14.667 17.390 1.00 94.56 252 ARG A C 1
ATOM 1943 O O . ARG A 1 252 ? -21.207 14.246 16.239 1.00 94.56 252 ARG A O 1
ATOM 1950 N N . GLU A 1 253 ? -21.551 15.890 17.728 1.00 94.56 253 GLU A N 1
ATOM 1951 C CA . GLU A 1 253 ? -22.050 16.893 16.805 1.00 94.56 253 GLU A CA 1
ATOM 1952 C C . GLU A 1 253 ? -20.959 17.303 15.811 1.00 94.56 253 GLU A C 1
ATOM 1954 O O . GLU A 1 253 ? -21.224 17.308 14.609 1.00 94.56 253 GLU A O 1
ATOM 1959 N N . ASP A 1 254 ? -19.729 17.540 16.282 1.00 94.62 254 ASP A N 1
ATOM 1960 C CA . ASP A 1 254 ? -18.580 17.845 15.416 1.00 94.62 254 ASP A CA 1
ATOM 1961 C C . ASP A 1 254 ? -18.305 16.699 14.440 1.00 94.62 254 ASP A C 1
ATOM 1963 O O . ASP A 1 254 ? -18.194 16.923 13.235 1.00 94.62 254 ASP A O 1
ATOM 1967 N N . ALA A 1 255 ? -18.270 15.460 14.941 1.00 95.00 255 ALA A N 1
ATOM 1968 C CA . ALA A 1 255 ? -18.047 14.278 14.116 1.00 95.00 255 ALA A CA 1
ATOM 1969 C C . ALA A 1 255 ? -19.121 14.131 13.031 1.00 95.00 255 ALA A C 1
ATOM 1971 O O . ALA A 1 255 ? -18.818 13.845 11.873 1.00 95.00 255 ALA A O 1
ATOM 1972 N N . VAL A 1 256 ? -20.388 14.355 13.382 1.00 96.00 256 VAL A N 1
ATOM 1973 C CA . VAL A 1 256 ? -21.498 14.274 12.429 1.00 96.00 256 VAL A CA 1
ATOM 1974 C C . VAL A 1 256 ? -21.412 15.383 11.389 1.00 96.00 256 VAL A C 1
ATOM 1976 O O . VAL A 1 256 ? -21.534 15.099 10.199 1.00 96.00 256 VAL A O 1
ATOM 1979 N N . GLN A 1 257 ? -21.165 16.628 11.792 1.00 96.00 257 GLN A N 1
ATOM 1980 C CA . GLN A 1 257 ? -21.044 17.737 10.846 1.00 96.00 257 GLN A CA 1
ATOM 1981 C C . GLN A 1 257 ? -19.852 17.546 9.899 1.00 96.00 257 GLN A C 1
ATOM 1983 O O . GLN A 1 257 ? -19.999 17.759 8.695 1.00 96.00 257 GLN A O 1
ATOM 1988 N N . ALA A 1 258 ? -18.710 17.074 10.404 1.00 93.69 258 ALA A N 1
ATOM 1989 C CA . ALA A 1 258 ? -17.535 16.779 9.588 1.00 93.69 258 ALA A CA 1
ATOM 1990 C C . ALA A 1 258 ? -17.808 15.646 8.582 1.00 93.69 258 ALA A C 1
ATOM 1992 O O . ALA A 1 258 ? -17.516 15.792 7.393 1.00 93.69 258 ALA A O 1
ATOM 1993 N N . MET A 1 259 ? -18.470 14.560 9.013 1.00 96.81 259 MET A N 1
ATOM 1994 C CA . MET A 1 259 ? -18.907 13.488 8.107 1.00 96.81 259 MET A CA 1
ATOM 1995 C C . MET A 1 259 ? -19.818 14.015 6.994 1.00 96.81 259 MET A C 1
ATOM 1997 O O . MET A 1 259 ? -19.637 13.667 5.828 1.00 96.81 259 MET A O 1
ATOM 2001 N N . LEU A 1 260 ? -20.802 14.850 7.337 1.00 96.00 260 LEU A N 1
ATOM 2002 C CA . LEU A 1 260 ? -21.745 15.407 6.366 1.00 96.00 260 LEU A CA 1
ATOM 2003 C C . LEU A 1 260 ? -21.059 16.368 5.387 1.00 96.00 260 LEU A C 1
ATOM 2005 O O . LEU A 1 260 ? -21.327 16.289 4.189 1.00 96.00 260 LEU A O 1
ATOM 2009 N N . SER A 1 261 ? -20.156 17.223 5.874 1.00 93.88 261 SER A N 1
ATOM 2010 C CA . SER A 1 261 ? -19.346 18.123 5.041 1.00 93.88 261 SER A CA 1
ATOM 2011 C C . SER A 1 261 ? -18.522 17.331 4.026 1.00 93.88 261 SER A C 1
ATOM 2013 O O . SER A 1 261 ? -18.639 17.541 2.815 1.00 93.88 261 SER A O 1
ATOM 2015 N N . LYS A 1 262 ? -17.776 16.329 4.508 1.00 93.12 262 LYS A N 1
ATOM 2016 C CA . LYS A 1 262 ? -16.950 15.468 3.659 1.00 93.12 262 LYS A CA 1
ATOM 2017 C C . LYS A 1 262 ? -17.787 14.671 2.659 1.00 93.12 262 LYS A C 1
ATOM 2019 O O . LYS A 1 262 ? -17.404 14.540 1.500 1.00 93.12 262 LYS A O 1
ATOM 2024 N N . ALA A 1 263 ? -18.956 14.178 3.065 1.00 94.50 263 ALA A N 1
ATOM 2025 C CA . ALA A 1 263 ? -19.858 13.470 2.162 1.00 94.50 263 ALA A CA 1
ATOM 2026 C C . ALA A 1 263 ? -20.322 14.364 0.999 1.00 94.50 263 ALA A C 1
ATOM 2028 O O . ALA A 1 263 ? -20.322 13.916 -0.148 1.00 94.50 263 ALA A O 1
ATOM 2029 N N . VAL A 1 264 ? -20.646 15.635 1.263 1.00 93.00 264 VAL A N 1
ATOM 2030 C CA . VAL A 1 264 ? -21.019 16.603 0.217 1.00 93.00 264 VAL A CA 1
ATOM 2031 C C . VAL A 1 264 ? -19.868 16.837 -0.763 1.00 93.00 264 VAL A C 1
ATOM 2033 O O . VAL A 1 264 ? -20.100 16.788 -1.972 1.00 93.00 264 VAL A O 1
ATOM 2036 N N . GLU A 1 265 ? -18.641 17.026 -0.271 1.00 89.75 265 GLU A N 1
ATOM 2037 C CA . GLU A 1 265 ? -17.437 17.172 -1.108 1.00 89.75 265 GLU A CA 1
ATOM 2038 C C . GLU A 1 265 ? -17.236 15.965 -2.037 1.00 89.75 265 GLU A C 1
ATOM 2040 O O . GLU A 1 265 ? -16.951 16.116 -3.225 1.00 89.75 265 GLU A O 1
ATOM 2045 N N . LEU A 1 266 ? -17.464 14.759 -1.516 1.00 87.94 266 LEU A N 1
ATOM 2046 C CA . LEU A 1 266 ? -17.310 13.499 -2.245 1.00 87.94 266 LEU A CA 1
ATOM 2047 C C . LEU A 1 266 ? -18.526 13.139 -3.115 1.00 87.94 266 LEU A C 1
ATOM 2049 O O . LEU A 1 266 ? -18.563 12.056 -3.707 1.00 87.94 266 LEU A O 1
ATOM 2053 N N . ASN A 1 267 ? -19.520 14.029 -3.214 1.00 90.88 267 ASN A N 1
ATOM 2054 C CA . ASN A 1 267 ? -20.778 13.807 -3.929 1.00 90.88 267 ASN A CA 1
ATOM 2055 C C . ASN A 1 267 ? -21.537 12.552 -3.438 1.00 90.88 267 ASN A C 1
ATOM 2057 O O . ASN A 1 267 ? -22.156 11.818 -4.216 1.00 90.88 267 ASN A O 1
ATOM 2061 N N . LEU A 1 268 ? -21.484 12.300 -2.131 1.00 92.88 268 LEU A N 1
ATOM 2062 C CA . LEU A 1 268 ? -22.275 11.309 -1.411 1.00 92.88 268 LEU A CA 1
ATOM 2063 C C . LEU A 1 268 ? -23.385 12.026 -0.643 1.00 92.88 268 LEU A C 1
ATOM 2065 O O . LEU A 1 268 ? -23.141 12.899 0.186 1.00 92.88 268 LEU A O 1
ATOM 2069 N N . LYS A 1 269 ? -24.638 11.651 -0.899 1.00 91.81 269 LYS A N 1
ATOM 2070 C CA . LYS A 1 269 ? -25.778 12.222 -0.176 1.00 91.81 269 LYS A CA 1
ATOM 2071 C C . LYS A 1 269 ? -26.048 11.425 1.089 1.00 91.81 269 LYS A C 1
ATOM 2073 O O . LYS A 1 269 ? -26.044 10.195 1.040 1.00 91.81 269 LYS A O 1
ATOM 2078 N N . LEU A 1 270 ? -26.376 12.115 2.180 1.00 95.62 270 LEU A N 1
ATOM 2079 C CA . LEU A 1 270 ? -27.057 11.491 3.310 1.00 95.62 270 LEU A CA 1
ATOM 2080 C C . LEU A 1 270 ? -28.461 11.081 2.847 1.00 95.62 270 LEU A C 1
ATOM 2082 O O . LEU A 1 270 ? -29.291 11.932 2.527 1.00 95.62 270 LEU A O 1
ATOM 2086 N N . VAL A 1 271 ? -28.714 9.780 2.781 1.00 95.50 271 VAL A N 1
ATOM 2087 C CA . VAL A 1 271 ? -30.000 9.213 2.343 1.00 95.50 271 VAL A CA 1
ATOM 2088 C C . VAL A 1 271 ? -30.839 8.683 3.501 1.00 95.50 271 VAL A C 1
ATOM 2090 O O . VAL A 1 271 ? -32.006 8.353 3.312 1.00 95.50 271 VAL A O 1
ATOM 2093 N N . GLY A 1 272 ? -30.270 8.630 4.705 1.00 94.75 272 GLY A N 1
ATOM 2094 C CA . GLY A 1 272 ? -30.999 8.298 5.920 1.00 94.75 272 GLY A CA 1
ATOM 2095 C C . GLY A 1 272 ? -30.138 8.420 7.171 1.00 94.75 272 GLY A C 1
ATOM 2096 O O . GLY A 1 272 ? -28.912 8.326 7.116 1.00 94.75 272 GLY A O 1
ATOM 2097 N N . SER A 1 273 ? -30.795 8.589 8.312 1.00 96.00 273 SER A N 1
ATOM 2098 C CA . SER A 1 273 ? -30.182 8.507 9.635 1.00 96.00 273 SER A CA 1
ATOM 2099 C C . SER A 1 273 ? -31.120 7.791 10.606 1.00 96.00 273 SER A C 1
ATOM 2101 O O . SER A 1 273 ? -32.339 7.782 10.426 1.00 96.00 273 SER A O 1
ATOM 2103 N N . GLN A 1 274 ? -30.545 7.139 11.611 1.00 95.62 274 GLN A N 1
ATOM 2104 C CA . GLN A 1 274 ? -31.272 6.460 12.681 1.00 95.62 274 GLN A CA 1
ATOM 2105 C C . GLN A 1 274 ? -30.609 6.807 14.014 1.00 95.62 274 GLN A C 1
ATOM 2107 O O . GLN A 1 274 ? -29.520 6.319 14.303 1.00 95.62 274 GLN A O 1
ATOM 2112 N N . GLU A 1 275 ? -31.257 7.645 14.821 1.00 94.00 275 GLU A N 1
ATOM 2113 C CA . GLU A 1 275 ? -30.801 8.024 16.167 1.00 94.00 275 GLU A CA 1
ATOM 2114 C C . GLU A 1 275 ? -31.345 7.019 17.196 1.00 94.00 275 GLU A C 1
ATOM 2116 O O . GLU A 1 275 ? -32.314 7.285 17.906 1.00 94.00 275 GLU A O 1
ATOM 2121 N N . VAL A 1 276 ? -30.755 5.819 17.228 1.00 93.50 276 VAL A N 1
ATOM 2122 C CA . VAL A 1 276 ? -31.260 4.680 18.015 1.00 93.50 276 VAL A CA 1
ATOM 2123 C C . VAL A 1 276 ? -31.287 4.993 19.508 1.00 93.50 276 VAL A C 1
ATOM 2125 O O . VAL A 1 276 ? -32.284 4.699 20.167 1.00 93.50 276 VAL A O 1
ATOM 2128 N N . SER A 1 277 ? -30.230 5.610 20.044 1.00 92.88 277 SER A N 1
ATOM 2129 C CA . SER A 1 277 ? -30.179 5.941 21.472 1.00 92.88 277 SER A CA 1
ATOM 2130 C C . SER A 1 277 ? -31.272 6.924 21.876 1.00 92.88 277 SER A C 1
ATOM 2132 O O . SER A 1 277 ? -31.970 6.687 22.852 1.00 92.88 277 SER A O 1
ATOM 2134 N N . LYS A 1 278 ? -31.525 7.953 21.064 1.00 92.38 278 LYS A N 1
ATOM 2135 C CA . LYS A 1 278 ? -32.590 8.935 21.314 1.00 92.38 278 LYS A CA 1
ATOM 2136 C C . LYS A 1 278 ? -33.989 8.319 21.276 1.00 92.38 278 LYS A C 1
ATOM 2138 O O . LYS A 1 278 ? -34.847 8.668 22.085 1.00 92.38 278 LYS A O 1
ATOM 2143 N N . GLU A 1 279 ? -34.227 7.390 20.350 1.00 92.19 279 GLU A N 1
ATOM 2144 C CA . GLU A 1 279 ? -35.491 6.650 20.293 1.00 92.19 279 GLU A CA 1
ATOM 2145 C C . GLU A 1 279 ? -35.690 5.799 21.556 1.00 92.19 279 GLU A C 1
ATOM 2147 O O . GLU A 1 279 ? -36.783 5.778 22.123 1.00 92.19 279 GLU A O 1
ATOM 2152 N N . LEU A 1 280 ? -34.640 5.126 22.033 1.00 92.38 280 LEU A N 1
ATOM 2153 C CA . LEU A 1 280 ? -34.687 4.311 23.250 1.00 92.38 280 LEU A CA 1
ATOM 2154 C C . LEU A 1 280 ? -34.849 5.161 24.519 1.00 92.38 280 LEU A C 1
ATOM 2156 O O . LEU A 1 280 ? -35.678 4.829 25.369 1.00 92.38 280 LEU A O 1
ATOM 2160 N N . GLU A 1 281 ? -34.162 6.298 24.600 1.00 92.56 281 GLU A N 1
ATOM 2161 C CA . GLU A 1 281 ? -34.314 7.283 25.677 1.00 92.56 281 GLU A CA 1
ATOM 2162 C C . GLU A 1 281 ? -35.761 7.785 25.775 1.00 92.56 281 GLU A C 1
ATOM 2164 O O . GLU A 1 281 ? -36.324 7.845 26.868 1.00 92.56 281 GLU A O 1
ATOM 2169 N N . SER A 1 282 ? -36.420 8.048 24.638 1.00 93.56 282 SER A N 1
ATOM 2170 C CA . SER A 1 282 ? -37.834 8.462 24.609 1.00 93.56 282 SER A CA 1
ATOM 2171 C C . SER A 1 282 ? -38.798 7.409 25.178 1.00 93.56 282 SER A C 1
ATOM 2173 O O . SER A 1 282 ? -39.924 7.728 25.563 1.00 93.56 282 SER A O 1
ATOM 2175 N N . ARG A 1 283 ? -38.345 6.152 25.266 1.00 93.81 283 ARG A N 1
ATOM 2176 C CA . ARG A 1 283 ? -39.078 5.002 25.812 1.00 93.81 283 ARG A CA 1
ATOM 2177 C C . ARG A 1 283 ? -38.632 4.638 27.232 1.00 93.81 283 ARG A C 1
ATOM 2179 O O . ARG A 1 283 ? -39.093 3.629 27.761 1.00 93.81 283 ARG A O 1
ATOM 2186 N N . GLY A 1 284 ? -37.751 5.434 27.842 1.00 92.00 284 GLY A N 1
ATOM 2187 C CA . GLY A 1 284 ? -37.209 5.191 29.180 1.00 92.00 284 GLY A CA 1
ATOM 2188 C C . GLY A 1 284 ? -36.218 4.027 29.252 1.00 92.00 284 GLY A C 1
ATOM 2189 O O . GLY A 1 284 ? -36.060 3.434 30.317 1.00 92.00 284 GLY A O 1
ATOM 2190 N N . VAL A 1 285 ? -35.585 3.665 28.132 1.00 93.88 285 VAL A N 1
ATOM 2191 C CA . VAL A 1 285 ? -34.572 2.605 28.072 1.00 93.88 285 VAL A CA 1
ATOM 2192 C C . VAL A 1 285 ? -33.185 3.239 28.044 1.00 93.88 285 VAL A C 1
ATOM 2194 O O . VAL A 1 285 ? -32.846 3.944 27.096 1.00 93.88 285 VAL A O 1
ATOM 2197 N N . GLU A 1 286 ? -32.375 2.967 29.068 1.00 88.31 286 GLU A N 1
ATOM 2198 C CA . GLU A 1 286 ? -30.972 3.387 29.101 1.00 88.31 286 GLU A CA 1
ATOM 2199 C C . GLU A 1 286 ? -30.137 2.587 28.092 1.00 88.31 286 GLU A C 1
ATOM 2201 O O . GLU A 1 286 ? -30.224 1.359 28.014 1.00 88.31 286 GLU A O 1
ATOM 2206 N N . THR A 1 287 ? -29.311 3.285 27.317 1.00 87.50 287 THR A N 1
ATOM 2207 C CA . THR A 1 287 ? -28.412 2.693 26.323 1.00 87.50 287 THR A CA 1
ATOM 2208 C C . THR A 1 287 ? -27.202 3.603 26.115 1.00 87.50 287 THR A C 1
ATOM 2210 O O . THR A 1 287 ? -27.359 4.824 26.161 1.00 87.50 287 THR A O 1
ATOM 2213 N N . PRO A 1 288 ? -26.007 3.053 25.828 1.00 91.44 288 PRO A N 1
ATOM 2214 C CA . PRO A 1 288 ? -24.918 3.839 25.257 1.00 91.44 288 PRO A CA 1
ATOM 2215 C C . PRO A 1 288 ? -25.362 4.533 23.966 1.00 91.44 288 PRO A C 1
ATOM 2217 O O . PRO A 1 288 ? -26.279 4.055 23.279 1.00 91.44 288 PRO A O 1
ATOM 2220 N N . PHE A 1 289 ? -24.709 5.647 23.627 1.00 94.69 289 PHE A N 1
ATOM 2221 C CA . PHE A 1 289 ? -25.025 6.379 22.407 1.00 94.69 289 PHE A CA 1
ATOM 2222 C C . PHE A 1 289 ? -24.877 5.484 21.171 1.00 94.69 289 PHE A C 1
ATOM 2224 O O . PHE A 1 289 ? -23.878 4.782 21.002 1.00 94.69 289 PHE A O 1
ATOM 2231 N N . LEU A 1 290 ? -25.873 5.540 20.286 1.00 95.69 290 LEU A N 1
ATOM 2232 C CA . LEU A 1 290 ? -25.860 4.838 19.012 1.00 95.69 290 LEU A CA 1
ATOM 2233 C C . LEU A 1 290 ? -26.658 5.626 17.977 1.00 95.69 290 LEU A C 1
ATOM 2235 O O . LEU A 1 290 ? -27.873 5.802 18.107 1.00 95.69 290 LEU A O 1
ATOM 2239 N N . ALA A 1 291 ? -25.979 6.016 16.905 1.00 96.69 291 ALA A N 1
ATOM 2240 C CA . ALA A 1 291 ? -26.597 6.552 15.704 1.00 96.69 291 ALA A CA 1
ATOM 2241 C C . ALA A 1 291 ? -26.022 5.881 14.452 1.00 96.69 291 ALA A C 1
ATOM 2243 O O . ALA A 1 291 ? -24.841 5.544 14.410 1.00 96.69 291 ALA A O 1
ATOM 2244 N N . ILE A 1 292 ? -26.846 5.694 13.422 1.00 97.38 292 ILE A N 1
ATOM 2245 C CA . ILE A 1 292 ? -26.433 5.129 12.130 1.00 97.38 292 ILE A CA 1
ATOM 2246 C C . ILE A 1 292 ? -26.715 6.150 11.034 1.00 97.38 292 ILE A C 1
ATOM 2248 O O . ILE A 1 292 ? -27.843 6.625 10.900 1.00 97.38 292 ILE A O 1
ATOM 2252 N N . TYR A 1 293 ? -25.711 6.435 10.214 1.00 97.69 293 TYR A N 1
ATOM 2253 C CA . TYR A 1 293 ? -25.781 7.347 9.077 1.00 97.69 293 TYR A CA 1
ATOM 2254 C C . TYR A 1 293 ? -25.619 6.576 7.772 1.00 97.69 293 TYR A C 1
ATOM 2256 O O . TYR A 1 293 ? -24.775 5.684 7.659 1.00 97.69 293 TYR A O 1
ATOM 2264 N N . GLN A 1 294 ? -26.455 6.904 6.791 1.00 97.38 294 GLN A N 1
ATOM 2265 C CA . GLN A 1 294 ? -26.525 6.216 5.508 1.00 97.38 294 GLN A CA 1
ATOM 2266 C C . GLN A 1 294 ? -26.169 7.163 4.369 1.00 97.38 294 GLN A C 1
ATOM 2268 O O . GLN A 1 294 ? -26.836 8.181 4.177 1.00 97.38 294 GLN A O 1
ATOM 2273 N N . PHE A 1 295 ? -25.169 6.789 3.577 1.00 96.50 295 PHE A N 1
ATOM 2274 C CA . PHE A 1 295 ? -24.643 7.586 2.475 1.00 96.50 295 PHE A CA 1
ATOM 2275 C C . PHE A 1 295 ? -24.774 6.848 1.143 1.00 96.50 295 PHE A C 1
ATOM 2277 O O . PHE A 1 295 ? -24.616 5.626 1.070 1.00 96.50 295 PHE A O 1
ATOM 2284 N N . CYS A 1 296 ? -25.086 7.581 0.075 1.00 94.12 296 CYS A N 1
ATOM 2285 C CA . CYS A 1 296 ? -25.219 6.999 -1.257 1.00 94.12 296 CYS A CA 1
ATOM 2286 C C . CYS A 1 296 ? -24.926 8.012 -2.367 1.00 94.12 296 CYS A C 1
ATOM 2288 O O . CYS A 1 296 ? -25.370 9.163 -2.314 1.00 94.12 296 CYS A O 1
ATOM 2290 N N . ASN A 1 297 ? -24.236 7.552 -3.412 1.00 94.12 297 ASN A N 1
ATOM 2291 C CA . ASN A 1 297 ? -24.163 8.232 -4.696 1.00 94.12 297 ASN A CA 1
ATOM 2292 C C . ASN A 1 297 ? -25.116 7.516 -5.677 1.00 94.12 297 ASN A C 1
ATOM 2294 O O . ASN A 1 297 ? -24.963 6.315 -5.912 1.00 94.12 297 ASN A O 1
ATOM 2298 N N . PRO A 1 298 ? -26.100 8.215 -6.271 1.00 89.19 298 PRO A N 1
ATOM 2299 C CA . PRO A 1 298 ? -27.108 7.577 -7.119 1.00 89.19 298 PRO A CA 1
ATOM 2300 C C . PRO A 1 298 ? -26.537 6.997 -8.424 1.00 89.19 298 PRO A C 1
ATOM 2302 O O . PRO A 1 298 ? -27.076 6.016 -8.937 1.00 89.19 298 PRO A O 1
ATOM 2305 N N . MET A 1 299 ? -25.450 7.563 -8.962 1.00 89.25 299 MET A N 1
ATOM 2306 C CA . MET A 1 299 ? -24.793 7.042 -10.167 1.00 89.25 299 MET A CA 1
ATOM 2307 C C . MET A 1 299 ? -24.002 5.772 -9.868 1.00 89.25 299 MET A C 1
ATOM 2309 O O . MET A 1 299 ? -24.061 4.820 -10.651 1.00 89.25 299 MET A O 1
ATOM 2313 N N . ASP A 1 300 ? -23.332 5.721 -8.717 1.00 89.56 300 ASP A N 1
ATOM 2314 C CA . ASP A 1 300 ? -22.656 4.508 -8.256 1.00 89.56 300 ASP A CA 1
ATOM 2315 C C . ASP A 1 300 ? -23.682 3.413 -7.972 1.00 89.56 300 ASP A C 1
ATOM 2317 O O . ASP A 1 300 ? -23.547 2.300 -8.476 1.00 89.56 300 ASP A O 1
ATOM 2321 N N . ALA A 1 301 ? -24.779 3.747 -7.288 1.00 90.62 301 ALA A N 1
ATOM 2322 C CA . ALA A 1 301 ? -25.851 2.796 -7.015 1.00 90.62 301 ALA A CA 1
ATOM 2323 C C . ALA A 1 301 ? -26.468 2.217 -8.292 1.00 90.62 301 ALA A C 1
ATOM 2325 O O . ALA A 1 301 ? -26.648 1.002 -8.407 1.00 90.62 301 ALA A O 1
ATOM 2326 N N . ARG A 1 302 ? -26.728 3.069 -9.291 1.00 90.88 302 ARG A N 1
ATOM 2327 C CA . ARG A 1 302 ? -27.178 2.636 -10.618 1.00 90.88 302 ARG A CA 1
ATOM 2328 C C . ARG A 1 302 ? -26.164 1.699 -11.273 1.00 90.88 302 ARG A C 1
ATOM 2330 O O . ARG A 1 302 ? -26.559 0.668 -11.809 1.00 90.88 302 ARG A O 1
ATOM 2337 N N . THR A 1 303 ? -24.882 2.056 -11.241 1.00 86.06 303 THR A N 1
ATOM 2338 C CA . THR A 1 303 ? -23.802 1.255 -11.838 1.00 86.06 303 THR A CA 1
ATOM 2339 C C . THR A 1 303 ? -23.732 -0.126 -11.199 1.00 86.06 303 THR A C 1
ATOM 2341 O O . THR A 1 303 ? -23.672 -1.123 -11.912 1.00 86.06 303 THR A O 1
ATOM 2344 N N . MET A 1 304 ? -23.826 -0.206 -9.872 1.00 85.19 304 MET A N 1
ATOM 2345 C CA . MET A 1 304 ? -23.831 -1.477 -9.152 1.00 85.19 304 MET A CA 1
ATOM 2346 C C . MET A 1 304 ? -25.062 -2.317 -9.537 1.00 85.19 304 MET A C 1
ATOM 2348 O O . MET A 1 304 ? -24.910 -3.434 -10.024 1.00 85.19 304 MET A O 1
ATOM 2352 N N . ILE A 1 305 ? -26.280 -1.772 -9.427 1.00 89.69 305 ILE A N 1
ATOM 2353 C CA . ILE A 1 305 ? -27.527 -2.524 -9.681 1.00 89.69 305 ILE A CA 1
ATOM 2354 C C . ILE A 1 305 ? -27.630 -3.031 -11.125 1.00 89.69 305 ILE A C 1
ATOM 2356 O O . ILE A 1 305 ? -28.091 -4.152 -11.332 1.00 89.69 305 ILE A O 1
ATOM 2360 N N . ILE A 1 306 ? -27.214 -2.234 -12.118 1.00 86.94 306 ILE A N 1
ATOM 2361 C CA . ILE A 1 306 ? -27.273 -2.638 -13.535 1.00 86.94 306 ILE A CA 1
ATOM 2362 C C . ILE A 1 306 ? -26.396 -3.862 -13.804 1.00 86.94 306 ILE A C 1
ATOM 2364 O O . ILE A 1 306 ? -26.775 -4.705 -14.613 1.00 86.94 306 ILE A O 1
ATOM 2368 N N . ASN A 1 307 ? -25.253 -3.971 -13.124 1.00 80.50 307 ASN A N 1
ATOM 2369 C CA . ASN A 1 307 ? -24.368 -5.123 -13.265 1.00 80.50 307 ASN A CA 1
ATOM 2370 C C . ASN A 1 307 ? -24.900 -6.346 -12.513 1.00 80.50 307 ASN A C 1
ATOM 2372 O O . ASN A 1 307 ? -24.894 -7.451 -13.050 1.00 80.50 307 ASN A O 1
ATOM 2376 N N . ASN A 1 308 ? -25.389 -6.167 -11.281 1.00 80.25 308 ASN A N 1
ATOM 2377 C CA . ASN A 1 308 ? -26.097 -7.224 -10.565 1.00 80.25 308 ASN A CA 1
ATOM 2378 C C . ASN A 1 308 ? -27.056 -6.641 -9.505 1.00 80.25 308 ASN A C 1
ATOM 2380 O O . ASN A 1 308 ? -26.602 -5.968 -8.573 1.00 80.25 308 ASN A O 1
ATOM 2384 N N . PRO A 1 309 ? -28.365 -6.952 -9.556 1.00 83.25 309 PRO A N 1
ATOM 2385 C CA . PRO A 1 309 ? -29.330 -6.488 -8.560 1.00 83.25 309 PRO A CA 1
ATOM 2386 C C . PRO A 1 309 ? -28.996 -6.875 -7.112 1.00 83.25 309 PRO A C 1
ATOM 2388 O O . PRO A 1 309 ? -29.452 -6.193 -6.196 1.00 83.25 309 PRO A O 1
ATOM 2391 N 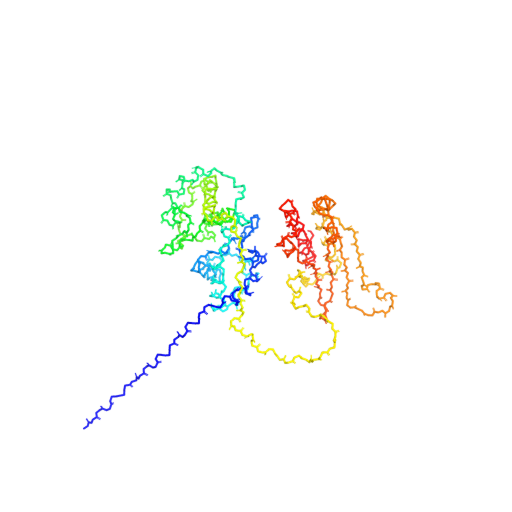N . ILE A 1 310 ? -28.177 -7.913 -6.880 1.00 80.88 310 ILE A N 1
ATOM 2392 C CA . ILE A 1 310 ? -27.747 -8.320 -5.530 1.00 80.88 310 ILE A CA 1
ATOM 2393 C C . ILE A 1 310 ? -27.068 -7.180 -4.760 1.00 80.88 310 ILE A C 1
ATOM 2395 O O . ILE A 1 310 ? -27.148 -7.132 -3.532 1.00 80.88 310 ILE A O 1
ATOM 2399 N N . PHE A 1 311 ? -26.450 -6.226 -5.465 1.00 83.44 311 PHE A N 1
ATOM 2400 C CA . PHE A 1 311 ? -25.782 -5.095 -4.832 1.00 83.44 311 PHE A CA 1
ATOM 2401 C C . PHE A 1 311 ? -26.748 -4.137 -4.132 1.00 83.44 311 PHE A C 1
ATOM 2403 O O . PHE A 1 311 ? -26.321 -3.439 -3.215 1.00 83.44 311 PHE A O 1
ATOM 2410 N N . ALA A 1 312 ? -28.045 -4.157 -4.467 1.00 86.19 312 ALA A N 1
ATOM 2411 C CA . ALA A 1 312 ? -29.079 -3.420 -3.735 1.00 86.19 312 ALA A CA 1
ATOM 2412 C C . ALA A 1 312 ? -29.077 -3.747 -2.231 1.00 86.19 312 ALA A C 1
ATOM 2414 O O . ALA A 1 312 ? -29.302 -2.859 -1.418 1.00 86.19 312 ALA A O 1
ATOM 2415 N N . SER A 1 313 ? -28.737 -4.984 -1.853 1.00 84.75 313 SER A N 1
ATOM 2416 C CA . SER A 1 313 ? -28.660 -5.428 -0.452 1.00 84.75 313 SER A CA 1
ATOM 2417 C C . SER A 1 313 ? -27.493 -4.821 0.335 1.00 84.75 313 SER A C 1
ATOM 2419 O O . SER A 1 313 ? -27.480 -4.877 1.564 1.00 84.75 313 SER A O 1
ATOM 2421 N N . TYR A 1 314 ? -26.503 -4.261 -0.361 1.00 83.31 314 TYR A N 1
ATOM 2422 C CA . TYR A 1 314 ? -25.316 -3.641 0.231 1.00 83.31 314 TYR A CA 1
ATOM 2423 C C . TYR A 1 314 ? -25.410 -2.111 0.255 1.00 83.31 314 TYR A C 1
ATOM 2425 O O . TYR A 1 314 ? -24.508 -1.450 0.766 1.00 83.31 314 TYR A O 1
ATOM 2433 N N . MET A 1 315 ? -26.495 -1.551 -0.287 1.00 89.94 315 MET A N 1
ATOM 2434 C CA . MET A 1 315 ? -26.745 -0.117 -0.351 1.00 89.94 315 MET A CA 1
ATOM 2435 C C . MET A 1 315 ? -27.915 0.268 0.563 1.00 89.94 315 MET A C 1
ATOM 2437 O O . MET A 1 315 ? -28.870 -0.497 0.688 1.00 89.94 315 MET A O 1
ATOM 2441 N N . PRO A 1 316 ? -27.892 1.464 1.169 1.00 93.75 316 PRO A N 1
ATOM 2442 C CA . PRO A 1 316 ? -26.809 2.453 1.150 1.00 93.75 316 PRO A CA 1
ATOM 2443 C C . PRO A 1 316 ? -25.622 2.070 2.054 1.00 93.75 316 PRO A C 1
ATOM 2445 O O . PRO A 1 316 ? -25.723 1.183 2.906 1.00 93.75 316 PRO A O 1
ATOM 2448 N N . CYS A 1 317 ? -24.490 2.755 1.881 1.00 93.75 317 CYS A N 1
ATOM 2449 C CA . CYS A 1 317 ? -23.321 2.578 2.740 1.00 93.75 317 CYS A CA 1
ATOM 2450 C C . CYS A 1 317 ? -23.618 3.132 4.141 1.00 93.75 317 CYS A C 1
ATOM 2452 O O . CYS A 1 317 ? -24.253 4.177 4.267 1.00 93.75 317 CYS A O 1
ATOM 2454 N N . ARG A 1 318 ? -23.181 2.432 5.196 1.00 95.88 318 ARG A N 1
ATOM 2455 C CA . ARG A 1 318 ? -23.543 2.725 6.594 1.00 95.88 318 ARG A CA 1
ATOM 2456 C C . ARG A 1 318 ? -22.314 3.019 7.444 1.00 95.88 318 ARG A C 1
ATOM 2458 O O . ARG A 1 318 ? -21.396 2.206 7.445 1.00 95.88 318 ARG A O 1
ATOM 2465 N N . ILE A 1 319 ? -22.355 4.110 8.206 1.00 96.19 319 ILE A N 1
ATOM 2466 C CA . ILE A 1 319 ? -21.419 4.400 9.302 1.00 96.19 319 ILE A CA 1
ATOM 2467 C C . ILE A 1 319 ? -22.225 4.512 10.597 1.00 96.19 319 ILE A C 1
ATOM 2469 O O . ILE A 1 319 ? -23.174 5.291 10.677 1.00 96.19 319 ILE A O 1
ATOM 2473 N N . SER A 1 320 ? -21.846 3.741 11.608 1.00 97.25 320 SER A N 1
ATOM 2474 C CA . SER A 1 320 ? -22.376 3.831 12.966 1.00 97.25 320 SER A CA 1
ATOM 2475 C C . SER A 1 320 ? -21.468 4.714 13.816 1.00 97.25 320 SER A C 1
ATOM 2477 O O . SER A 1 320 ? -20.262 4.493 13.825 1.00 97.25 320 SER A O 1
ATOM 2479 N N . LEU A 1 321 ? -22.035 5.663 14.557 1.00 96.94 321 LEU A N 1
ATOM 2480 C CA . LEU A 1 321 ? -21.372 6.355 15.662 1.00 96.94 321 LEU A CA 1
ATOM 2481 C C . LEU A 1 321 ? -21.863 5.724 16.965 1.00 96.94 321 LEU A C 1
ATOM 2483 O O . LEU A 1 321 ? -23.059 5.786 17.263 1.00 96.94 321 LEU A O 1
ATOM 2487 N N . VAL A 1 322 ? -20.960 5.086 17.702 1.00 95.31 322 VAL A N 1
ATOM 2488 C CA . VAL A 1 322 ? -21.281 4.276 18.881 1.00 95.31 322 VAL A CA 1
ATOM 2489 C C . VAL A 1 322 ? -20.392 4.642 20.061 1.00 95.31 322 VAL A C 1
ATOM 2491 O O . VAL A 1 322 ? -19.211 4.933 19.890 1.00 95.31 322 VAL A O 1
ATOM 2494 N N . GLU A 1 323 ? -20.965 4.615 21.256 1.00 93.69 323 GLU A N 1
ATOM 2495 C CA . GLU A 1 323 ? -20.233 4.723 22.514 1.00 93.69 323 GLU A CA 1
ATOM 2496 C C . GLU A 1 323 ? -19.945 3.329 23.084 1.00 93.69 323 GLU A C 1
ATOM 2498 O O . GLU A 1 323 ? -20.840 2.482 23.164 1.00 93.69 323 GLU A O 1
ATOM 2503 N N . ASP A 1 324 ? -18.691 3.069 23.450 1.00 89.38 324 ASP A N 1
ATOM 2504 C CA . ASP A 1 324 ? -18.300 1.815 24.090 1.00 89.38 324 ASP A CA 1
ATOM 2505 C C . ASP A 1 324 ? -18.571 1.818 25.604 1.00 89.38 324 ASP A C 1
ATOM 2507 O O . ASP A 1 324 ? -18.980 2.809 26.205 1.00 89.38 324 ASP A O 1
ATOM 2511 N N . ALA A 1 325 ? -18.319 0.683 26.259 1.00 84.25 325 ALA A N 1
ATOM 2512 C CA . ALA A 1 325 ? -18.532 0.545 27.700 1.00 84.25 325 ALA A CA 1
ATOM 2513 C C . ALA A 1 325 ? -17.588 1.413 28.561 1.00 84.25 325 ALA A C 1
ATOM 2515 O O . ALA A 1 325 ? -17.766 1.479 29.777 1.00 84.25 325 ALA A O 1
ATOM 2516 N N . GLN A 1 326 ? -16.567 2.036 27.966 1.00 85.31 326 GLN A N 1
ATOM 2517 C CA . GLN A 1 326 ? -15.642 2.961 28.619 1.00 85.31 326 GLN A CA 1
ATOM 2518 C C . GLN A 1 326 ? -16.014 4.432 28.359 1.00 85.31 326 GLN A C 1
ATOM 2520 O O . GLN A 1 326 ? -15.308 5.321 28.838 1.00 85.31 326 GLN A O 1
ATOM 2525 N N . GLY A 1 327 ? -17.102 4.697 27.629 1.00 85.94 327 GLY A N 1
ATOM 2526 C CA . GLY A 1 327 ? -17.542 6.041 27.259 1.00 85.94 327 GLY A CA 1
ATOM 2527 C C . GLY A 1 327 ? -16.778 6.640 26.075 1.00 85.94 327 GLY A C 1
ATOM 2528 O O . GLY A 1 327 ? -16.893 7.840 25.820 1.00 85.94 327 GLY A O 1
ATOM 2529 N N . LYS A 1 328 ? -15.968 5.851 25.355 1.00 89.44 328 LYS A N 1
ATOM 2530 C CA . LYS A 1 328 ? -15.285 6.326 24.144 1.00 89.44 328 LYS A CA 1
ATOM 2531 C C . LYS A 1 328 ? -16.214 6.244 22.946 1.00 89.44 328 LYS A C 1
ATOM 2533 O O . LYS A 1 328 ? -16.988 5.300 22.804 1.00 89.44 328 LYS A O 1
ATOM 2538 N N . LEU A 1 329 ? -16.076 7.212 22.048 1.00 92.50 329 LEU A N 1
ATOM 2539 C CA . LEU A 1 329 ? -16.851 7.286 20.818 1.00 92.50 329 LEU A CA 1
ATOM 2540 C C . LEU A 1 329 ? -16.076 6.685 19.647 1.00 92.50 329 LEU A C 1
ATOM 2542 O O . LEU A 1 329 ? -14.899 6.986 19.437 1.00 92.50 329 LEU A O 1
ATOM 2546 N N . TRP A 1 330 ? -16.778 5.885 18.856 1.00 93.56 330 TRP A N 1
ATOM 2547 C CA . TRP A 1 330 ? -16.240 5.159 17.718 1.00 93.56 330 TRP A CA 1
ATOM 2548 C C . TRP A 1 330 ? -17.111 5.355 16.489 1.00 93.56 330 TRP A C 1
ATOM 2550 O O . TRP A 1 330 ? -18.335 5.243 16.556 1.00 93.56 330 TRP A O 1
ATOM 2560 N N . LEU A 1 331 ? -16.471 5.557 15.344 1.00 92.25 331 LEU A N 1
ATOM 2561 C CA . LEU A 1 331 ? -17.088 5.359 14.041 1.00 92.25 331 LEU A CA 1
ATOM 2562 C C . LEU A 1 331 ? -16.812 3.934 13.584 1.00 92.25 331 LEU A C 1
ATOM 2564 O O . LEU A 1 331 ? -15.670 3.485 13.630 1.00 92.25 331 LEU A O 1
ATOM 2568 N N . MET A 1 332 ? -17.842 3.231 13.126 1.00 92.75 332 MET A N 1
ATOM 2569 C CA . MET A 1 332 ? -17.740 1.851 12.659 1.00 92.75 332 MET A CA 1
ATOM 2570 C C . MET A 1 332 ? -18.489 1.662 11.344 1.00 92.75 332 MET A C 1
ATOM 2572 O O . MET A 1 332 ? -19.626 2.107 11.202 1.00 92.75 332 MET A O 1
ATOM 2576 N N . MET A 1 333 ? -17.897 0.942 10.398 1.00 89.88 333 MET A N 1
ATOM 2577 C CA . MET A 1 333 ? -18.581 0.501 9.181 1.00 89.88 333 MET A CA 1
ATOM 2578 C C . MET A 1 333 ? -18.159 -0.913 8.803 1.00 89.88 333 MET A C 1
ATOM 2580 O O . MET A 1 333 ? -17.102 -1.384 9.216 1.00 89.88 333 MET A O 1
ATOM 2584 N N . LEU A 1 334 ? -18.952 -1.586 7.971 1.00 85.94 334 LEU A N 1
ATOM 2585 C CA . LEU A 1 334 ? -18.498 -2.836 7.365 1.00 85.94 334 LEU A CA 1
ATOM 2586 C C . LEU A 1 334 ? -17.302 -2.563 6.452 1.00 85.94 334 LEU A C 1
ATOM 2588 O O . LEU A 1 334 ? -17.351 -1.680 5.598 1.00 85.94 334 LEU A O 1
ATOM 2592 N N . ASN A 1 335 ? -16.246 -3.350 6.619 1.00 76.69 335 ASN A N 1
ATOM 2593 C CA . ASN A 1 335 ? -15.079 -3.303 5.763 1.00 76.69 335 ASN A CA 1
ATOM 2594 C C . ASN A 1 335 ? -15.444 -3.837 4.370 1.00 76.69 335 ASN A C 1
ATOM 2596 O O . ASN A 1 335 ? -15.630 -5.044 4.177 1.00 76.69 335 ASN A O 1
ATOM 2600 N N . LEU A 1 336 ? -15.543 -2.933 3.394 1.00 73.62 336 LEU A N 1
ATOM 2601 C CA . LEU A 1 336 ? -15.905 -3.299 2.028 1.00 73.62 336 LEU A CA 1
ATOM 2602 C C . LEU A 1 336 ? -14.757 -3.987 1.284 1.00 73.62 336 LEU A C 1
ATOM 2604 O O . LEU A 1 336 ? -15.026 -4.617 0.265 1.00 73.62 336 LEU A O 1
ATOM 2608 N N . ASP A 1 337 ? -13.519 -3.970 1.793 1.00 65.56 337 ASP A N 1
ATOM 2609 C CA . ASP A 1 337 ? -12.395 -4.672 1.160 1.00 65.56 337 ASP A CA 1
ATOM 2610 C C . ASP A 1 337 ? -12.653 -6.177 1.061 1.00 65.56 337 ASP A C 1
ATOM 2612 O O . ASP A 1 337 ? -12.262 -6.815 0.086 1.00 65.56 337 ASP A O 1
ATOM 2616 N N . MET A 1 338 ? -13.373 -6.763 2.019 1.00 64.69 338 MET A N 1
ATOM 2617 C CA . MET A 1 338 ? -13.760 -8.173 1.932 1.00 64.69 338 MET A CA 1
ATOM 2618 C C . MET A 1 338 ? -14.748 -8.437 0.794 1.00 64.69 338 MET A C 1
ATOM 2620 O O . MET A 1 338 ? -14.657 -9.470 0.133 1.00 64.69 338 MET A O 1
ATOM 2624 N N . LEU A 1 339 ? -15.675 -7.508 0.543 1.00 67.25 339 LEU A N 1
ATOM 2625 C CA . LEU A 1 339 ? -16.618 -7.608 -0.568 1.00 67.25 339 LEU A CA 1
ATOM 2626 C C . LEU A 1 339 ? -15.892 -7.392 -1.902 1.00 67.25 339 LEU A C 1
ATOM 2628 O O . LEU A 1 339 ? -16.064 -8.203 -2.809 1.00 67.25 339 LEU A O 1
ATOM 2632 N N . ILE A 1 340 ? -15.035 -6.368 -1.981 1.00 62.72 340 ILE A N 1
ATOM 2633 C CA . ILE A 1 340 ? -14.194 -6.006 -3.138 1.00 62.72 340 ILE A CA 1
ATOM 2634 C C . ILE A 1 340 ? -13.308 -7.166 -3.580 1.00 62.72 340 ILE A C 1
ATOM 2636 O O . ILE A 1 340 ? -13.227 -7.464 -4.768 1.00 62.72 340 ILE A O 1
ATOM 2640 N N . ASN A 1 341 ? -12.688 -7.852 -2.623 1.00 57.19 341 ASN A N 1
ATOM 2641 C CA . ASN A 1 341 ? -11.777 -8.962 -2.892 1.00 57.19 341 ASN A CA 1
ATOM 2642 C C . ASN A 1 341 ? -12.486 -10.324 -3.018 1.00 57.19 341 ASN A C 1
ATOM 2644 O O . ASN A 1 341 ? -11.831 -11.353 -3.203 1.00 57.19 341 ASN A O 1
ATOM 2648 N N . SER A 1 342 ? -13.818 -10.357 -2.919 1.00 59.50 342 SER A N 1
ATOM 2649 C CA . SER A 1 342 ? -14.608 -11.568 -3.144 1.00 59.50 342 SER A CA 1
ATOM 2650 C C . SER A 1 342 ? -14.901 -11.780 -4.635 1.00 59.50 342 SER A C 1
ATOM 2652 O O . SER A 1 342 ? -14.899 -10.847 -5.431 1.00 59.50 342 SER A O 1
ATOM 2654 N N . GLN A 1 343 ? -15.238 -13.013 -5.027 1.00 57.44 343 GLN A N 1
ATOM 2655 C CA . GLN A 1 343 ? -15.651 -13.342 -6.404 1.00 57.44 343 GLN A CA 1
ATOM 2656 C C . GLN A 1 343 ? -16.997 -12.708 -6.815 1.00 57.44 343 GLN A C 1
ATOM 2658 O O . GLN A 1 343 ? -17.480 -12.963 -7.915 1.00 57.44 343 GLN A O 1
ATOM 2663 N N . LEU A 1 344 ? -17.634 -11.933 -5.929 1.00 59.59 344 LEU A N 1
ATOM 2664 C CA . LEU A 1 344 ? -18.963 -11.369 -6.150 1.00 59.59 344 LEU A CA 1
ATOM 2665 C C . LEU A 1 344 ? -18.951 -10.145 -7.066 1.00 59.59 344 LEU A C 1
ATOM 2667 O O . LEU A 1 344 ? -20.001 -9.830 -7.618 1.00 59.59 344 LEU A O 1
ATOM 2671 N N . LEU A 1 345 ? -17.815 -9.454 -7.220 1.00 63.44 345 LEU A N 1
ATOM 2672 C CA . LEU A 1 345 ? -17.732 -8.216 -7.994 1.00 63.44 345 LEU A CA 1
ATOM 2673 C C . LEU A 1 345 ? -17.097 -8.456 -9.370 1.00 63.44 345 LEU A C 1
ATOM 2675 O O . LEU A 1 345 ? -15.910 -8.775 -9.453 1.00 63.44 345 LEU A O 1
ATOM 2679 N N . PRO A 1 346 ? -17.868 -8.277 -10.455 1.00 68.19 346 PRO A N 1
ATOM 2680 C CA . PRO A 1 346 ? -17.313 -8.209 -11.796 1.00 68.19 346 PRO A CA 1
ATOM 2681 C C . PRO A 1 346 ? -16.249 -7.101 -11.935 1.00 68.19 346 PRO A C 1
ATOM 2683 O O . PRO A 1 346 ? -16.380 -6.056 -11.286 1.00 68.19 346 PRO A O 1
ATOM 2686 N N . PRO A 1 347 ? -15.222 -7.272 -12.790 1.00 64.69 347 PRO A N 1
ATOM 2687 C CA . PRO A 1 347 ? -14.154 -6.283 -12.978 1.00 64.69 347 PRO A CA 1
ATOM 2688 C C . PRO A 1 347 ? -14.663 -4.861 -13.259 1.00 64.69 347 PRO A C 1
ATOM 2690 O O . PRO A 1 347 ? -14.090 -3.888 -12.769 1.00 64.69 347 PRO A O 1
ATOM 2693 N N . GLU A 1 348 ? -15.778 -4.737 -13.979 1.00 64.81 348 GLU A N 1
ATOM 2694 C CA . GLU A 1 348 ? -16.410 -3.467 -14.334 1.00 64.81 348 GLU A CA 1
ATOM 2695 C C . GLU A 1 348 ? -16.984 -2.678 -13.141 1.00 64.81 348 GLU A C 1
ATOM 2697 O O . GLU A 1 348 ? -17.145 -1.460 -13.234 1.00 64.81 348 GLU A O 1
ATOM 2702 N N . VAL A 1 349 ? -17.256 -3.330 -12.003 1.00 75.06 349 VAL A N 1
ATOM 2703 C CA . VAL A 1 349 ? -17.757 -2.674 -10.779 1.00 75.06 349 VAL A CA 1
ATOM 2704 C C . VAL A 1 349 ? -16.726 -2.593 -9.658 1.00 75.06 349 VAL A C 1
ATOM 2706 O O . VAL A 1 349 ? -16.910 -1.793 -8.741 1.00 75.06 349 VAL A O 1
ATOM 2709 N N . VAL A 1 350 ? -15.620 -3.341 -9.741 1.00 74.31 350 VAL A N 1
ATOM 2710 C CA . VAL A 1 350 ? -14.537 -3.318 -8.738 1.00 74.31 350 VAL A CA 1
ATOM 2711 C C . VAL A 1 350 ? -13.993 -1.902 -8.545 1.00 74.31 350 VAL A C 1
ATOM 2713 O O . VAL A 1 350 ? -13.876 -1.444 -7.412 1.00 74.31 350 VAL A O 1
ATOM 2716 N N . ALA A 1 351 ? -13.747 -1.161 -9.630 1.00 70.50 351 ALA A N 1
ATOM 2717 C CA . ALA A 1 351 ? -13.266 0.221 -9.548 1.00 70.50 351 ALA A CA 1
ATOM 2718 C C . ALA A 1 351 ? -14.256 1.157 -8.824 1.00 70.50 351 ALA A C 1
ATOM 2720 O O . ALA A 1 351 ? -13.851 2.034 -8.061 1.00 70.50 351 ALA A O 1
ATOM 2721 N N . THR A 1 352 ? -15.561 0.950 -9.028 1.00 77.31 352 THR A N 1
ATOM 2722 C CA . THR A 1 352 ? -16.616 1.702 -8.330 1.00 77.31 352 THR A CA 1
ATOM 2723 C C . THR A 1 352 ? -16.683 1.316 -6.857 1.00 77.31 352 THR A C 1
ATOM 2725 O O . THR A 1 352 ? -16.733 2.199 -6.007 1.00 77.31 352 THR A O 1
ATOM 2728 N N . ALA A 1 353 ? -16.597 0.026 -6.534 1.00 77.12 353 ALA A N 1
ATOM 2729 C CA . ALA A 1 353 ? -16.593 -0.449 -5.155 1.00 77.12 353 ALA A CA 1
ATOM 2730 C C . ALA A 1 353 ? -15.363 0.046 -4.368 1.00 77.12 353 ALA A C 1
ATOM 2732 O O . ALA A 1 353 ? -15.516 0.503 -3.238 1.00 77.12 353 ALA A O 1
ATOM 2733 N N . ILE A 1 354 ? -14.168 0.041 -4.976 1.00 72.56 354 ILE A N 1
ATOM 2734 C CA . ILE A 1 354 ? -12.935 0.595 -4.384 1.00 72.56 354 ILE A CA 1
ATOM 2735 C C . ILE A 1 354 ? -13.085 2.091 -4.114 1.00 72.56 354 ILE A C 1
ATOM 2737 O O . ILE A 1 354 ? -12.763 2.552 -3.018 1.00 72.56 354 ILE A O 1
ATOM 2741 N N . ARG A 1 355 ? -13.594 2.848 -5.095 1.00 81.62 355 ARG A N 1
ATOM 2742 C CA . ARG A 1 355 ? -13.843 4.286 -4.938 1.00 81.62 355 ARG A CA 1
ATOM 2743 C C . ARG A 1 355 ? -14.811 4.552 -3.787 1.00 81.62 355 ARG A C 1
ATOM 2745 O O . ARG A 1 355 ? -14.489 5.350 -2.917 1.00 81.62 355 ARG A O 1
ATOM 2752 N N . VAL A 1 356 ? -15.950 3.858 -3.753 1.00 84.88 356 VAL A N 1
ATOM 2753 C CA . VAL A 1 356 ? -16.955 4.016 -2.691 1.00 84.88 356 VAL A CA 1
ATOM 2754 C C . VAL A 1 356 ? -16.367 3.660 -1.325 1.00 84.88 356 VAL A C 1
ATOM 2756 O O . VAL A 1 356 ? -16.568 4.410 -0.376 1.00 84.88 356 VAL A O 1
ATOM 2759 N N . ASN A 1 357 ? -15.588 2.577 -1.210 1.00 82.00 357 ASN A N 1
ATOM 2760 C CA . ASN A 1 357 ? -14.925 2.229 0.051 1.00 82.00 357 ASN A CA 1
ATOM 2761 C C . ASN A 1 357 ? -13.981 3.338 0.528 1.00 82.00 357 ASN A C 1
ATOM 2763 O O . ASN A 1 357 ? -14.026 3.716 1.696 1.00 82.00 357 ASN A O 1
ATOM 2767 N N . GLN A 1 358 ? -13.175 3.904 -0.376 1.00 75.88 358 GLN A N 1
ATOM 2768 C CA . GLN A 1 358 ? -12.293 5.019 -0.032 1.00 75.88 358 GLN A CA 1
ATOM 2769 C C . GLN A 1 358 ? -13.086 6.242 0.434 1.00 75.88 358 GLN A C 1
ATOM 2771 O O . GLN A 1 358 ? -12.781 6.792 1.483 1.00 75.88 358 GLN A O 1
ATOM 2776 N N . GLN A 1 359 ? -14.136 6.623 -0.292 1.00 86.19 359 GLN A N 1
ATOM 2777 C CA . GLN A 1 359 ? -14.957 7.777 0.074 1.00 86.19 359 GLN A CA 1
ATOM 2778 C C . GLN A 1 359 ? -15.623 7.602 1.446 1.00 86.19 359 GLN A C 1
ATOM 2780 O O . GLN A 1 359 ? -15.707 8.548 2.224 1.00 86.19 359 GLN A O 1
ATOM 2785 N N . MET A 1 360 ? -16.068 6.386 1.772 1.00 89.81 360 MET A N 1
ATOM 2786 C CA . MET A 1 360 ? -16.624 6.076 3.090 1.00 89.81 360 MET A CA 1
ATOM 2787 C C . MET A 1 360 ? -15.566 6.159 4.199 1.00 89.81 360 MET A C 1
ATOM 2789 O O . MET A 1 360 ? -15.857 6.693 5.268 1.00 89.81 360 MET A O 1
ATOM 2793 N N . LEU A 1 361 ? -14.338 5.696 3.944 1.00 83.31 361 LEU A N 1
ATOM 2794 C CA . LEU A 1 361 ? -13.218 5.861 4.876 1.00 83.31 361 LEU A CA 1
ATOM 2795 C C . LEU A 1 361 ? -12.846 7.338 5.064 1.00 83.31 361 LEU A C 1
ATOM 2797 O O . LEU A 1 361 ? -12.611 7.748 6.195 1.00 83.31 361 LEU A O 1
ATOM 2801 N N . ASP A 1 362 ? -12.854 8.145 4.004 1.00 78.06 362 ASP A N 1
ATOM 2802 C CA . ASP A 1 362 ? -12.571 9.585 4.082 1.00 78.06 362 ASP A CA 1
ATOM 2803 C C . ASP A 1 362 ? -13.624 10.318 4.929 1.00 78.06 362 ASP A C 1
ATOM 2805 O O . ASP A 1 362 ? -13.279 11.164 5.756 1.00 78.06 362 ASP A O 1
ATOM 2809 N N . ILE A 1 363 ? -14.904 9.943 4.793 1.00 89.38 363 ILE A N 1
ATOM 2810 C CA . ILE A 1 363 ? -15.986 10.422 5.669 1.00 89.38 363 ILE A CA 1
ATOM 2811 C C . ILE A 1 363 ? -15.702 10.032 7.124 1.00 89.38 363 ILE A C 1
ATOM 2813 O O . ILE A 1 363 ? -15.816 10.877 8.012 1.00 89.38 363 ILE A O 1
ATOM 2817 N N . MET A 1 364 ? -15.307 8.781 7.387 1.00 89.31 364 MET A N 1
ATOM 2818 C CA . MET A 1 364 ? -14.968 8.342 8.745 1.00 89.31 364 MET A CA 1
ATOM 2819 C C . MET A 1 364 ? -13.769 9.097 9.324 1.00 89.31 364 MET A C 1
ATOM 2821 O O . MET A 1 364 ? -13.806 9.449 10.498 1.00 89.31 364 MET A O 1
ATOM 2825 N N . VAL A 1 365 ? -12.733 9.378 8.526 1.00 83.62 365 VAL A N 1
ATOM 2826 C CA . VAL A 1 365 ? -11.575 10.168 8.971 1.00 83.62 365 VAL A CA 1
ATOM 2827 C C . VAL A 1 365 ? -12.017 11.570 9.365 1.00 83.62 365 VAL A C 1
ATOM 2829 O O . VAL A 1 365 ? -11.705 11.990 10.475 1.00 83.62 365 VAL A O 1
ATOM 2832 N N . ALA A 1 366 ? -12.792 12.255 8.517 1.00 81.56 366 ALA A N 1
ATOM 2833 C CA . ALA A 1 366 ? -13.322 13.583 8.830 1.00 81.56 366 ALA A CA 1
ATOM 2834 C C . ALA A 1 366 ? -14.141 13.571 10.131 1.00 81.56 366 ALA A C 1
ATOM 2836 O O . ALA A 1 366 ? -13.944 14.412 11.005 1.00 81.56 366 ALA A O 1
ATOM 2837 N N . GLY A 1 367 ? -15.003 12.566 10.309 1.00 89.31 367 GLY A N 1
ATOM 2838 C CA . GLY A 1 367 ? -15.769 12.397 11.542 1.00 89.31 367 GLY A CA 1
ATOM 2839 C C . GLY A 1 367 ? -14.905 12.124 12.775 1.00 89.31 367 GLY A C 1
ATOM 2840 O O . GLY A 1 367 ? -15.151 12.685 13.838 1.00 89.31 367 GLY A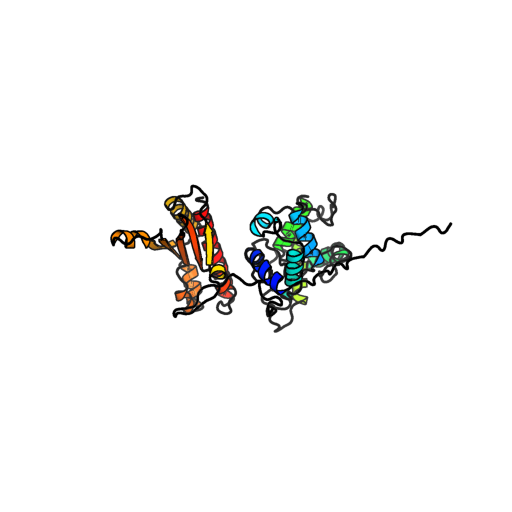 O 1
ATOM 2841 N N . ALA A 1 368 ? -13.879 11.282 12.653 1.00 86.50 368 ALA A N 1
ATOM 2842 C CA . ALA A 1 368 ? -13.003 10.931 13.766 1.00 86.50 368 ALA A CA 1
ATOM 2843 C C . ALA A 1 368 ? -12.092 12.098 14.181 1.00 86.50 368 ALA A C 1
ATOM 2845 O O . ALA A 1 368 ? -11.776 12.238 15.364 1.00 86.50 368 ALA A O 1
ATOM 2846 N N . THR A 1 369 ? -11.664 12.941 13.236 1.00 81.31 369 THR A N 1
ATOM 2847 C CA . THR A 1 369 ? -10.797 14.097 13.512 1.00 81.31 369 THR A CA 1
ATOM 2848 C C . THR A 1 369 ? -11.566 15.372 13.849 1.00 81.31 369 THR A C 1
ATOM 2850 O O . THR A 1 369 ? -11.000 16.238 14.518 1.00 81.31 369 THR A O 1
ATOM 2853 N N . GLY A 1 370 ? -12.827 15.482 13.417 1.00 82.31 370 GLY A N 1
ATOM 2854 C CA . GLY A 1 370 ? -13.625 16.708 13.493 1.00 82.31 370 GLY A CA 1
ATOM 2855 C C . GLY A 1 370 ? -13.181 17.787 12.495 1.00 82.31 370 GLY A C 1
ATOM 2856 O O . GLY A 1 370 ? -13.489 18.960 12.693 1.00 82.31 370 GLY A O 1
ATOM 2857 N N . GLU A 1 371 ? -12.412 17.422 11.464 1.00 77.31 371 GLU A N 1
ATOM 2858 C CA . GLU A 1 371 ? -11.895 18.355 10.454 1.00 77.31 371 GLU A CA 1
ATOM 2859 C C . GLU A 1 371 ? -12.876 18.493 9.277 1.00 77.31 371 GLU A C 1
ATOM 2861 O O . GLU A 1 371 ? -13.406 17.495 8.780 1.00 77.31 371 GLU A O 1
ATOM 2866 N N . PHE A 1 372 ? -13.113 19.739 8.848 1.00 70.19 372 PHE A N 1
ATOM 2867 C CA . PHE A 1 372 ? -14.081 20.119 7.810 1.00 70.19 372 PHE A CA 1
ATOM 2868 C C . PHE A 1 372 ? -13.455 20.285 6.431 1.00 70.19 372 PHE A C 1
ATOM 2870 O O . PHE A 1 372 ? -12.376 20.920 6.349 1.00 70.19 372 PHE A O 1
#

pLDDT: mean 82.51, std 17.0, range [24.69, 97.69]

Sequence (372 aa):
MIKTLLLIVFLTLPHTSMAADLANGERINKNCALCHGSYGQGASGRLSPRLAGLPEYYLRKSIADYISGKRINPTMMKTSGLAQMSQQDIDDVTAYLSSLKIARDQRFNILQIVQGNPKNGEELYMDDCKTCHAQDGLGKEKKDSPPLAGQHPEYLFQSIQMFKGKVREHADDPDDETFTDYTNQEVLDMLAFAATLDDTLIVPGERFMPPRLMAARPPEPMPPRPAPGGGLRITDITQTVAQMELKPGVTREDAVQAMLSKAVELNLKLVGSQEVSKELESRGVETPFLAIYQFCNPMDARTMIINNPIFASYMPCRISLVEDAQGKLWLMMLNLDMLINSQLLPPEVVATAIRVNQQMLDIMVAGATGEF

Secondary structure (DSSP, 8-state):
-----------------PPP-HHHHHHHHHHHHHHH-TTS--BTTTTB---TT--HHHHHHHHHHHHHTSS--HHHHHHH-GGG--HHHHHHHHHHHHH--GGGSGGG------SS-HHHHHHHIIIIIHHHH-TTS--BGGGTB---TTS-HHHHHHHHHHHHTTSS-BTTBTT--TTTS--HHHHHHHHHHHHHHHHTT--TT----------SSPPPPPPPPP---SS-----GGGGEEEEEPPTT--HHHHHHHHHHHHHHTT-EEEEEEEHHHHHHTTT-----EEEEEEE-HHHHHHHHHH-GGGGGG-SEEEEEEE-TTS-EEEEEE-THHHHTSTTS-HHHHHHHHHHHHHHHHHHHHHHHT--

Radius of gyration: 25.59 Å; chains: 1; bounding box: 94×51×68 Å

Foldseek 3Di:
DDDDDDDPPPPPDPPPPDAAQLVLLLVLCLLVCVQQNSLSLGDAPSLRKRQAQKQLVLQLVVLVCPLVVLQDDPVCCVRNCSVVDDPSSSNRNSVNRNPFLQLQAPVSQLPDPQPAALVLLLVVCVPQPCVACNNLQCGDVVQSGHRLASIHLVNQLVVLVCCCVLVHPDSVDSPDPSSVPDDSHSSSNNSNNSSVSSVVSYDPPDDGDRDPRDRPDDPDDDDDDDDDDDDDDDPDCPSFKDKFWADPPQDQVLLVVLLCVLCVVLQKDFPDKDFPQVVCVVVVHDDWGKMKTWIDRVVLVVQVCVVPVVCVVVPGFIWMWTADPVRITMIMGGQCSVVLPDPNDDPSSSVSSVSNNVSNVSSRVSSRHSPD